Protein AF-A0A482W7L8-F1 (afdb_monomer_lite)

Sequence (295 aa):
MEKKEIAKSSFKLSFPRIPAYKSTAEYFKSQVVFRDVQLYAMIKVILRRGYEWDMPRCDPQLYLTSSRRIHDKTEEALAARREFYKGERIKLDQQWKELKEKEEELKQSFIKLNSFIETNEEKRERAKERRCENVKLRTDRAKEIEKLRESIAFMEEAKEELDKEIAEHKFYEAKLSDENGLRILGLNNVVGNLNARYRTASSNAMHWESTVWAIKKKAFQKYQEMNEVRRACWNVYMLMCKRKGEPLKIPESDFEKQLNYIKKTLQELQTVKGEATVVLKKTFSSMKGQTSKVS

Radius of gyration: 97.96 Å; chains: 1; bounding box: 204×53×227 Å

Foldseek 3Di:
DDDDDPDPPDPPDDDPPDPPVVCVVVVVVVVVVVVVVVVVVVVVVVVVVPPPVPPPPPDPVRVVVVVVVVVVVVVVVVVVVVVVVVVVVVVVVVVVVVVVVVVVVVVVVVVVVVVVVVVVVVVVVVVVVVVVVVVVVVVVVVVVVVVVVVVVVVVVVVVVVVVVVVVVVVVVVVVVVVVVVVVVVVVVVVVVVVVVVVVVVVVVVVVVVVVVVVVVVVVVVVVVVVVVVLVVLVVLLVVLCVVVVHDDPDDSPCSVVSVVVSVVSVVVVVVVVVVVVVVVVVVVVVVVPPPPPDD

InterPro domains:
  IPR025252 Domain of unknown function DUF4200 [PF13863] (66-174)
  IPR051147 Cilia- and flagella-associated domain-containing protein [PTHR21683] (64-174)

Structure (mmCIF, N/CA/C/O backbone):
data_AF-A0A482W7L8-F1
#
_entry.id   AF-A0A482W7L8-F1
#
loop_
_atom_site.group_PDB
_atom_site.id
_atom_site.type_symbol
_atom_site.label_atom_id
_atom_site.label_alt_id
_atom_site.label_comp_id
_atom_site.label_asym_id
_atom_site.label_entity_id
_atom_site.label_seq_id
_atom_site.pdbx_PDB_ins_code
_atom_site.Cartn_x
_atom_site.Cartn_y
_atom_site.Cartn_z
_atom_site.occupancy
_atom_site.B_iso_or_equiv
_atom_site.auth_seq_id
_atom_site.auth_comp_id
_atom_site.auth_asym_id
_atom_site.auth_atom_id
_atom_site.pdbx_PDB_model_num
ATOM 1 N N . MET A 1 1 ? 49.535 -3.427 -61.199 1.00 38.72 1 MET A N 1
ATOM 2 C CA . MET A 1 1 ? 50.273 -4.036 -62.326 1.00 38.72 1 MET A CA 1
ATOM 3 C C . MET A 1 1 ? 49.381 -5.090 -62.959 1.00 38.72 1 MET A C 1
ATOM 5 O O . MET A 1 1 ? 49.386 -6.224 -62.511 1.00 38.72 1 MET A O 1
ATOM 9 N N . GLU A 1 2 ? 48.597 -4.711 -63.963 1.00 36.25 2 GLU A N 1
ATOM 10 C CA . GLU A 1 2 ? 47.792 -5.642 -64.761 1.00 36.25 2 GLU A CA 1
ATOM 11 C C . GLU A 1 2 ? 48.280 -5.544 -66.204 1.00 36.25 2 GLU A C 1
ATOM 13 O O . GLU A 1 2 ? 48.208 -4.490 -66.838 1.00 36.25 2 GLU A O 1
ATOM 18 N N . LYS A 1 3 ? 48.880 -6.629 -66.693 1.00 39.50 3 LYS A N 1
ATOM 19 C CA . LYS A 1 3 ? 49.348 -6.737 -68.073 1.00 39.50 3 LYS A CA 1
ATOM 20 C C . LYS A 1 3 ? 48.118 -6.898 -68.967 1.00 39.50 3 LYS A C 1
ATOM 22 O O . LYS A 1 3 ? 47.474 -7.938 -68.926 1.00 39.50 3 LYS A O 1
ATOM 27 N N . LYS A 1 4 ? 47.805 -5.891 -69.788 1.00 45.50 4 LYS A N 1
ATOM 28 C CA . LYS A 1 4 ? 46.872 -6.057 -70.913 1.00 45.50 4 LYS A CA 1
ATOM 29 C C . LYS A 1 4 ? 47.484 -7.047 -71.904 1.00 45.50 4 LYS A C 1
ATOM 31 O O . LYS A 1 4 ? 48.497 -6.747 -72.536 1.00 45.50 4 LYS A O 1
ATOM 36 N N . GLU A 1 5 ? 46.882 -8.225 -72.013 1.00 46.03 5 GLU A N 1
ATOM 37 C CA . GLU A 1 5 ? 47.200 -9.206 -73.043 1.00 46.03 5 GLU A CA 1
ATOM 38 C C . GLU A 1 5 ? 46.883 -8.616 -74.419 1.00 46.03 5 GLU A C 1
ATOM 40 O O . GLU A 1 5 ? 45.732 -8.391 -74.788 1.00 46.03 5 GLU A O 1
ATOM 45 N N . ILE A 1 6 ? 47.930 -8.344 -75.194 1.00 47.31 6 ILE A N 1
ATOM 46 C CA . ILE A 1 6 ? 47.798 -8.073 -76.621 1.00 47.31 6 ILE A CA 1
ATOM 47 C C . ILE A 1 6 ? 47.438 -9.414 -77.259 1.00 47.31 6 ILE A C 1
ATOM 49 O O . ILE A 1 6 ? 48.288 -10.300 -77.378 1.00 47.31 6 ILE A O 1
ATOM 53 N N . ALA A 1 7 ? 46.166 -9.579 -77.619 1.00 47.22 7 ALA A N 1
ATOM 54 C CA . ALA A 1 7 ? 45.665 -10.755 -78.312 1.00 47.22 7 ALA A CA 1
ATOM 55 C C . ALA A 1 7 ? 46.520 -11.020 -79.562 1.00 47.22 7 ALA A C 1
ATOM 57 O O . ALA A 1 7 ? 46.490 -10.266 -80.537 1.00 47.22 7 ALA A O 1
ATOM 58 N N . LYS A 1 8 ? 47.300 -12.106 -79.537 1.00 54.00 8 LYS A N 1
ATOM 59 C CA . LYS A 1 8 ? 47.951 -12.646 -80.730 1.00 54.00 8 LYS A CA 1
ATOM 60 C C . LYS A 1 8 ? 46.845 -13.172 -81.642 1.00 54.00 8 LYS A C 1
ATOM 62 O O . LYS A 1 8 ? 46.416 -14.312 -81.495 1.00 54.00 8 LYS A O 1
ATOM 67 N N . SER A 1 9 ? 46.373 -12.330 -82.560 1.00 48.97 9 SER A N 1
ATOM 68 C CA . SER A 1 9 ? 45.571 -12.759 -83.706 1.00 48.97 9 SER A CA 1
ATOM 69 C C . SER A 1 9 ? 46.424 -13.717 -84.537 1.00 48.97 9 SER A C 1
ATOM 71 O O . SER A 1 9 ? 47.255 -13.309 -85.349 1.00 48.97 9 SER A O 1
ATOM 73 N N . SER A 1 10 ? 46.313 -15.011 -84.246 1.00 56.28 10 SER A N 1
ATOM 74 C CA . SER A 1 10 ? 46.958 -16.061 -85.015 1.00 56.28 10 SER A CA 1
ATOM 75 C C . SER A 1 10 ? 46.167 -16.239 -86.305 1.00 56.28 10 SER A C 1
ATOM 77 O O . SER A 1 10 ? 45.064 -16.784 -86.317 1.00 56.28 10 SER A O 1
ATOM 79 N N . PHE A 1 11 ? 46.723 -15.765 -87.420 1.00 56.09 11 PHE A N 1
ATOM 80 C CA . PHE A 1 11 ? 46.239 -16.161 -88.738 1.00 56.09 11 PHE A CA 1
ATOM 81 C C . PHE A 1 11 ? 46.290 -17.692 -88.817 1.00 56.09 11 PHE A C 1
ATOM 83 O O . PHE A 1 11 ? 47.364 -18.295 -88.815 1.00 56.09 11 PHE A O 1
ATOM 90 N N . LYS A 1 12 ? 45.118 -18.335 -88.831 1.00 60.62 12 LYS A N 1
ATOM 91 C CA . LYS A 1 12 ? 44.979 -19.787 -88.966 1.00 60.62 12 LYS A CA 1
ATOM 92 C C . LYS A 1 12 ? 45.375 -20.174 -90.393 1.00 60.62 12 LYS A C 1
ATOM 94 O O . LYS A 1 12 ? 44.547 -20.172 -91.299 1.00 60.62 12 LYS A O 1
ATOM 99 N N . LEU A 1 13 ? 46.653 -20.482 -90.600 1.00 63.62 13 LEU A N 1
ATOM 100 C CA . LEU A 1 13 ? 47.119 -21.128 -91.825 1.00 63.62 13 LEU A CA 1
ATOM 101 C C . LEU A 1 13 ? 46.488 -22.522 -91.882 1.00 63.62 13 LEU A C 1
ATOM 103 O O . LEU A 1 13 ? 46.815 -23.398 -91.083 1.00 63.62 13 LEU A O 1
ATOM 107 N N . SER A 1 14 ? 45.529 -22.702 -92.788 1.00 62.88 14 SER A N 1
ATOM 108 C CA . SER A 1 14 ? 44.922 -24.004 -93.049 1.00 62.88 14 SER A CA 1
ATOM 109 C C . SER A 1 14 ? 45.590 -24.625 -94.269 1.00 62.88 14 SER A C 1
ATOM 111 O O . SER A 1 14 ? 45.643 -24.023 -95.339 1.00 62.88 14 SER A O 1
ATOM 113 N N . PHE A 1 15 ? 46.147 -25.822 -94.091 1.00 61.34 15 PHE A N 1
ATOM 114 C CA . PHE A 1 15 ? 46.692 -26.596 -95.197 1.00 61.34 15 PHE A CA 1
ATOM 115 C C . PHE A 1 15 ? 45.539 -27.251 -95.969 1.00 61.34 15 PHE A C 1
ATOM 117 O O . PHE A 1 15 ? 44.630 -27.807 -95.340 1.00 61.34 15 PHE A O 1
ATOM 124 N N . PRO A 1 16 ? 45.548 -27.211 -97.311 1.00 68.12 16 PRO A N 1
ATOM 125 C CA . PRO A 1 16 ? 44.514 -27.857 -98.103 1.00 68.12 16 PRO A CA 1
ATOM 126 C C . PRO A 1 16 ? 44.507 -29.368 -97.822 1.00 68.12 16 PRO A C 1
ATOM 128 O O . PRO A 1 16 ? 45.532 -30.039 -97.936 1.00 68.12 16 PRO A O 1
ATOM 131 N N . ARG A 1 17 ? 43.342 -29.919 -97.446 1.00 69.62 17 ARG A N 1
ATOM 132 C CA . ARG A 1 17 ? 43.130 -31.363 -97.213 1.00 69.62 17 ARG A CA 1
ATOM 133 C C . ARG A 1 17 ? 43.020 -32.116 -98.542 1.00 69.62 17 ARG A C 1
ATOM 135 O O . ARG A 1 17 ? 41.980 -32.680 -98.867 1.00 69.62 17 ARG A O 1
ATOM 142 N N . ILE A 1 18 ? 44.082 -32.083 -99.334 1.00 74.06 18 ILE A N 1
ATOM 143 C CA . ILE A 1 18 ? 44.164 -32.757 -100.629 1.00 74.06 18 ILE A CA 1
ATOM 144 C C . ILE A 1 18 ? 45.302 -33.791 -100.541 1.00 74.06 18 ILE A C 1
ATOM 146 O O . ILE A 1 18 ? 46.353 -33.476 -99.980 1.00 74.06 18 ILE A O 1
ATOM 150 N N . PRO A 1 19 ? 45.130 -35.029 -101.051 1.00 73.94 19 PRO A N 1
ATOM 151 C CA . PRO A 1 19 ? 46.198 -36.028 -101.084 1.00 73.94 19 PRO A CA 1
ATOM 152 C C . PRO A 1 19 ? 47.453 -35.503 -101.796 1.00 73.94 19 PRO A C 1
ATOM 154 O O . PRO A 1 19 ? 47.347 -34.889 -102.858 1.00 73.94 19 PRO A O 1
ATOM 157 N N . ALA A 1 20 ? 48.638 -35.790 -101.242 1.00 70.25 20 ALA A N 1
ATOM 158 C CA . ALA A 1 20 ? 49.909 -35.179 -101.648 1.00 70.25 20 ALA A CA 1
ATOM 159 C C . ALA A 1 20 ? 50.187 -35.230 -103.164 1.00 70.25 20 ALA A C 1
ATOM 161 O O . ALA A 1 20 ? 50.666 -34.249 -103.725 1.00 70.25 20 ALA A O 1
ATOM 162 N N . TYR A 1 21 ? 49.818 -36.320 -103.848 1.00 75.38 21 TYR A N 1
ATOM 163 C CA . TYR A 1 21 ? 50.044 -36.486 -105.291 1.00 75.38 21 TYR A CA 1
ATOM 164 C C . TYR A 1 21 ? 49.208 -35.551 -106.183 1.00 75.38 21 TYR A C 1
ATOM 166 O O . TYR A 1 21 ? 49.549 -35.379 -107.347 1.00 75.38 21 TYR A O 1
ATOM 174 N N . LYS A 1 22 ? 48.109 -34.967 -105.681 1.00 70.94 22 LYS A N 1
ATOM 175 C CA . LYS A 1 22 ? 47.305 -33.978 -106.425 1.00 70.94 22 LYS A CA 1
ATOM 176 C C . LYS A 1 22 ? 47.836 -32.554 -106.238 1.00 70.94 22 LYS A C 1
ATOM 178 O O . LYS A 1 22 ? 47.694 -31.732 -107.136 1.00 70.94 22 LYS A O 1
ATOM 183 N N . SER A 1 23 ? 48.488 -32.283 -105.107 1.00 70.31 23 SER A N 1
ATOM 184 C CA . SER A 1 23 ? 49.123 -30.993 -104.809 1.00 70.31 23 SER A CA 1
ATOM 185 C C . SER A 1 23 ? 50.500 -30.835 -105.463 1.00 70.31 23 SER A C 1
ATOM 187 O O . SER A 1 23 ? 51.012 -29.722 -105.530 1.00 70.31 23 SER A O 1
ATOM 189 N N . THR A 1 24 ? 51.106 -31.912 -105.977 1.00 69.75 24 THR A N 1
ATOM 190 C CA . THR A 1 24 ? 52.395 -31.847 -106.692 1.00 69.75 24 THR A CA 1
ATOM 191 C C . THR A 1 24 ? 52.315 -30.950 -107.923 1.00 69.75 24 THR A C 1
ATOM 193 O O . THR A 1 24 ? 53.238 -30.182 -108.165 1.00 69.75 24 THR A O 1
ATOM 196 N N . ALA A 1 25 ? 51.201 -30.966 -108.662 1.00 70.94 25 ALA A N 1
ATOM 197 C CA . ALA A 1 25 ? 51.008 -30.087 -109.812 1.00 70.94 25 ALA A CA 1
ATOM 198 C C . ALA A 1 25 ? 51.000 -28.600 -109.412 1.00 70.94 25 ALA A C 1
ATOM 200 O O . ALA A 1 25 ? 51.606 -27.784 -110.100 1.00 70.94 25 ALA A O 1
ATOM 201 N N . GLU A 1 26 ? 50.360 -28.235 -108.294 1.00 70.56 26 GLU A N 1
ATOM 202 C CA . GLU A 1 26 ? 50.399 -26.862 -107.767 1.00 70.56 26 GLU A CA 1
ATOM 203 C C . GLU A 1 26 ? 51.757 -26.500 -107.166 1.00 70.56 26 GLU A C 1
ATOM 205 O O . GLU A 1 26 ? 52.217 -25.378 -107.351 1.00 70.56 26 GLU A O 1
ATOM 210 N N . TYR A 1 27 ? 52.440 -27.449 -106.522 1.00 73.69 27 TYR A N 1
ATOM 211 C CA . TYR A 1 27 ? 53.804 -27.265 -106.032 1.00 73.69 27 TYR A CA 1
ATOM 212 C C . TYR A 1 27 ? 54.771 -26.977 -107.183 1.00 73.69 27 TYR A C 1
ATOM 214 O O . TYR A 1 27 ? 55.495 -25.989 -107.130 1.00 73.69 27 TYR A O 1
ATOM 222 N N . PHE A 1 28 ? 54.740 -27.769 -108.259 1.00 73.38 28 PHE A N 1
ATOM 223 C CA . PHE A 1 28 ? 55.574 -27.527 -109.435 1.00 73.38 28 PHE A CA 1
ATOM 224 C C . PHE A 1 28 ? 55.164 -26.251 -110.169 1.00 73.38 28 PHE A C 1
ATOM 226 O O . PHE A 1 28 ? 56.046 -25.519 -110.595 1.00 73.38 28 PHE A O 1
ATOM 233 N N . LYS A 1 29 ? 53.871 -25.904 -110.242 1.00 71.75 29 LYS A N 1
ATOM 234 C CA . LYS A 1 29 ? 53.435 -24.585 -110.740 1.00 71.75 29 LYS A CA 1
ATOM 235 C C . LYS A 1 29 ? 53.974 -23.449 -109.874 1.00 71.75 29 LYS A C 1
ATOM 237 O O . LYS A 1 29 ? 54.494 -22.490 -110.419 1.00 71.75 29 LYS A O 1
ATOM 242 N N . SER A 1 30 ? 53.926 -23.559 -108.548 1.00 73.62 30 SER A N 1
ATOM 243 C CA . SER A 1 30 ? 54.514 -22.579 -107.630 1.00 73.62 30 SER A CA 1
ATOM 244 C C . SER A 1 30 ? 56.032 -22.527 -107.754 1.00 73.62 30 SER A C 1
ATOM 246 O O . SER A 1 30 ? 56.597 -21.455 -107.602 1.00 73.62 30 SER A O 1
ATOM 248 N N . GLN A 1 31 ? 56.700 -23.650 -108.016 1.00 72.88 31 GLN A N 1
ATOM 249 C CA . GLN A 1 31 ? 58.149 -23.713 -108.179 1.00 72.88 31 GLN A CA 1
ATOM 250 C C . GLN A 1 31 ? 58.584 -23.158 -109.539 1.00 72.88 31 GLN A C 1
ATOM 252 O O . GLN A 1 31 ? 59.619 -22.505 -109.612 1.00 72.88 31 GLN A O 1
ATOM 257 N N . VAL A 1 32 ? 57.783 -23.364 -110.590 1.00 71.94 32 VAL A N 1
ATOM 258 C CA . VAL A 1 32 ? 57.937 -22.734 -111.908 1.00 71.94 32 VAL A CA 1
ATOM 259 C C . VAL A 1 32 ? 57.673 -21.241 -111.792 1.00 71.94 32 VAL A C 1
ATOM 261 O O . VAL A 1 32 ? 58.542 -20.483 -11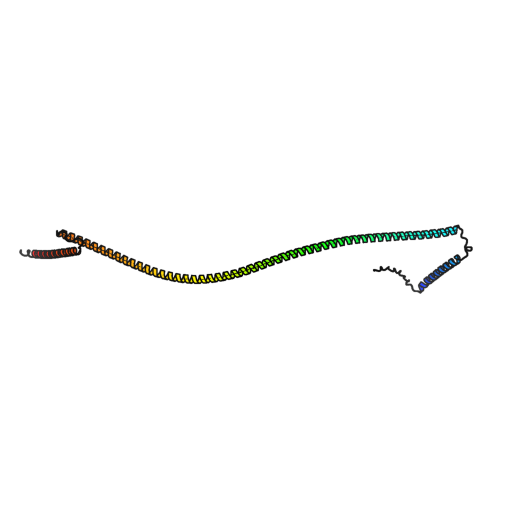2.167 1.00 71.94 32 VAL A O 1
ATOM 264 N N . VAL A 1 33 ? 56.587 -20.800 -111.151 1.00 70.12 33 VAL A N 1
ATOM 265 C CA . VAL A 1 33 ? 56.315 -19.373 -110.899 1.00 70.12 33 VAL A CA 1
ATOM 266 C C . VAL A 1 33 ? 57.399 -18.748 -110.018 1.00 70.12 33 VAL A C 1
ATOM 268 O O . VAL A 1 33 ? 57.818 -17.629 -110.271 1.00 70.12 33 VAL A O 1
ATOM 271 N N . PHE A 1 34 ? 57.907 -19.451 -109.003 1.00 68.12 34 PHE A N 1
ATOM 272 C CA . PHE A 1 34 ? 59.004 -18.962 -108.165 1.00 68.12 34 PHE A CA 1
ATOM 273 C C . PHE A 1 34 ? 60.317 -18.887 -108.947 1.00 68.12 34 PHE A C 1
ATOM 275 O O . PHE A 1 34 ? 61.040 -17.904 -108.810 1.00 68.12 34 PHE A O 1
ATOM 282 N N . ARG A 1 35 ? 60.602 -19.872 -109.811 1.00 69.38 35 ARG A N 1
ATOM 283 C CA . ARG A 1 35 ? 61.717 -19.810 -110.764 1.00 69.38 35 ARG A CA 1
ATOM 284 C C . ARG A 1 35 ? 61.515 -18.695 -111.775 1.00 69.38 35 ARG A C 1
ATOM 286 O O . ARG A 1 35 ? 62.468 -17.983 -112.003 1.00 69.38 35 ARG A O 1
ATOM 293 N N . ASP A 1 36 ? 60.322 -18.477 -112.307 1.00 68.69 36 ASP A N 1
ATOM 294 C CA . ASP A 1 36 ? 60.007 -17.422 -113.270 1.00 68.69 36 ASP A CA 1
ATOM 295 C C . ASP A 1 36 ? 60.102 -16.046 -112.619 1.00 68.69 36 ASP A C 1
ATOM 297 O O . ASP A 1 36 ? 60.602 -15.117 -113.235 1.00 68.69 36 ASP A O 1
ATOM 301 N N . VAL A 1 37 ? 59.706 -15.900 -111.353 1.00 67.69 37 VAL A N 1
ATOM 302 C CA . VAL A 1 37 ? 59.876 -14.665 -110.575 1.00 67.69 37 VAL A CA 1
ATOM 303 C C . VAL A 1 37 ? 61.345 -14.450 -110.214 1.00 67.69 37 VAL A C 1
ATOM 305 O O . VAL A 1 37 ? 61.819 -13.322 -110.320 1.00 67.69 37 VAL A O 1
ATOM 308 N N . GLN A 1 38 ? 62.095 -15.494 -109.841 1.00 68.50 38 GLN A N 1
ATOM 309 C CA . GLN A 1 38 ? 63.542 -15.408 -109.603 1.00 68.50 38 GLN A CA 1
ATOM 310 C C . GLN A 1 38 ? 64.325 -15.140 -110.889 1.00 68.50 38 GLN A C 1
ATOM 312 O O . GLN A 1 38 ? 65.271 -14.364 -110.860 1.00 68.50 38 GLN A O 1
ATOM 317 N N . LEU A 1 39 ? 63.923 -15.736 -112.008 1.00 67.88 39 LEU A N 1
ATOM 318 C CA . LEU A 1 39 ? 64.527 -15.594 -113.327 1.00 67.88 39 LEU A CA 1
ATOM 319 C C . LEU A 1 39 ? 64.145 -14.242 -113.922 1.00 67.88 39 LEU A C 1
ATOM 321 O O . LEU A 1 39 ? 65.018 -13.562 -114.429 1.00 67.88 39 LEU A O 1
ATOM 325 N N . TYR A 1 40 ? 62.910 -13.765 -113.745 1.00 65.69 40 TYR A N 1
ATOM 326 C CA . TYR A 1 40 ? 62.502 -12.395 -114.059 1.00 65.69 40 TYR A CA 1
ATOM 327 C C . TYR A 1 40 ? 63.230 -11.384 -113.171 1.00 65.69 40 TYR A C 1
ATOM 329 O O . TYR A 1 40 ? 63.695 -10.378 -113.684 1.00 65.69 40 TYR A O 1
ATOM 337 N N . ALA A 1 41 ? 63.410 -11.636 -111.869 1.00 62.16 41 ALA A N 1
ATOM 338 C CA . ALA A 1 41 ? 64.192 -10.773 -110.981 1.00 62.16 41 ALA A CA 1
ATOM 339 C C . ALA A 1 41 ? 65.687 -10.772 -111.346 1.00 62.16 41 ALA A C 1
ATOM 341 O O . ALA A 1 41 ? 66.279 -9.697 -111.427 1.00 62.16 41 ALA A O 1
ATOM 342 N N . MET A 1 42 ? 66.283 -11.933 -111.644 1.00 62.91 42 MET A N 1
ATOM 343 C CA . MET A 1 42 ? 67.654 -12.054 -112.153 1.00 62.91 42 MET A CA 1
ATOM 344 C C . MET A 1 42 ? 67.799 -11.356 -113.500 1.00 62.91 42 MET A C 1
ATOM 346 O O . MET A 1 42 ? 68.702 -10.547 -113.642 1.00 62.91 42 MET A O 1
ATOM 350 N N . ILE A 1 43 ? 66.902 -11.588 -114.459 1.00 63.00 43 ILE A N 1
ATOM 351 C CA . ILE A 1 43 ? 66.895 -10.935 -115.774 1.00 63.00 43 ILE A CA 1
ATOM 352 C C . ILE A 1 43 ? 66.705 -9.426 -115.620 1.00 63.00 43 ILE A C 1
ATOM 354 O O . ILE A 1 43 ? 67.392 -8.671 -116.289 1.00 63.00 43 ILE A O 1
ATOM 358 N N . LYS A 1 44 ? 65.849 -8.946 -114.711 1.00 60.28 44 LYS A N 1
ATOM 359 C CA . LYS A 1 44 ? 65.653 -7.509 -114.453 1.00 60.28 44 LYS A CA 1
ATOM 360 C C . LYS A 1 44 ? 66.875 -6.870 -113.793 1.00 60.28 44 LYS A C 1
ATOM 362 O O . LYS A 1 44 ? 67.161 -5.710 -114.067 1.00 60.28 44 LYS A O 1
ATOM 367 N N . VAL A 1 45 ? 67.595 -7.607 -112.943 1.00 63.00 45 VAL A N 1
ATOM 368 C CA . VAL A 1 45 ? 68.875 -7.180 -112.353 1.00 63.00 45 VAL A CA 1
ATOM 369 C C . VAL A 1 45 ? 69.997 -7.213 -113.394 1.00 63.00 45 VAL A C 1
ATOM 371 O O . VAL A 1 45 ? 70.762 -6.260 -113.451 1.00 63.00 45 VAL A O 1
ATOM 374 N N . ILE A 1 46 ? 70.071 -8.241 -114.244 1.00 61.03 46 ILE A N 1
ATOM 375 C CA . ILE A 1 46 ? 71.053 -8.387 -115.333 1.00 61.03 46 ILE A CA 1
ATOM 376 C C . ILE A 1 46 ? 70.818 -7.321 -116.416 1.00 61.03 46 ILE A C 1
ATOM 378 O O . ILE A 1 46 ? 71.760 -6.640 -116.799 1.00 61.03 46 ILE A O 1
ATOM 382 N N . LEU A 1 47 ? 69.568 -7.082 -116.827 1.00 56.25 47 LEU A N 1
ATOM 383 C CA . LEU A 1 47 ? 69.186 -6.009 -117.758 1.00 56.25 47 LEU A CA 1
AT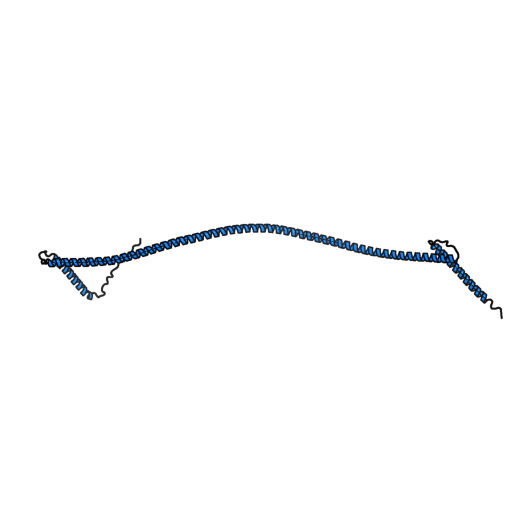OM 384 C C . LEU A 1 47 ? 69.391 -4.610 -117.158 1.00 56.25 47 LEU A C 1
ATOM 386 O O . LEU A 1 47 ? 69.741 -3.695 -117.891 1.00 56.25 47 LEU A O 1
ATOM 390 N N . ARG A 1 48 ? 69.240 -4.421 -115.837 1.00 56.88 48 ARG A N 1
ATOM 391 C CA . ARG A 1 48 ? 69.638 -3.167 -115.159 1.00 56.88 48 ARG A CA 1
ATOM 392 C C . ARG A 1 48 ? 71.153 -2.993 -115.024 1.00 56.88 48 ARG A C 1
ATOM 394 O O . ARG A 1 48 ? 71.588 -1.883 -114.747 1.00 56.88 48 ARG A O 1
ATOM 401 N N . ARG A 1 49 ? 71.936 -4.068 -115.165 1.00 52.59 49 ARG A N 1
ATOM 402 C CA . ARG A 1 49 ? 73.410 -4.066 -115.124 1.00 52.59 49 ARG A CA 1
ATOM 403 C C . ARG A 1 49 ? 74.047 -3.977 -116.513 1.00 52.59 49 ARG A C 1
ATOM 405 O O . ARG A 1 49 ? 75.270 -3.906 -116.590 1.00 52.59 49 ARG A O 1
ATOM 412 N N . GLY A 1 50 ? 73.242 -3.978 -117.578 1.00 49.31 50 GLY A N 1
ATOM 413 C CA . GLY A 1 50 ? 73.676 -3.514 -118.890 1.00 49.31 50 GLY A CA 1
ATOM 414 C C . GLY A 1 50 ? 74.076 -2.048 -118.782 1.00 49.31 50 GLY A C 1
ATOM 415 O O . GLY A 1 50 ? 73.417 -1.273 -118.086 1.00 49.31 50 GLY A O 1
ATOM 416 N N . TYR A 1 51 ? 75.192 -1.685 -119.404 1.00 55.22 51 TYR A N 1
ATOM 417 C CA . TYR A 1 51 ? 75.670 -0.314 -119.396 1.00 55.22 51 TYR A CA 1
ATOM 418 C C . TYR A 1 51 ? 74.567 0.642 -119.887 1.00 55.22 51 TYR A C 1
ATOM 420 O O . TYR A 1 51 ? 73.828 0.309 -120.810 1.00 55.22 51 TYR A O 1
ATOM 428 N N . GLU A 1 52 ? 74.459 1.843 -119.307 1.00 51.88 52 GLU A N 1
ATOM 429 C CA . GLU A 1 52 ? 73.425 2.842 -119.654 1.00 51.88 52 GLU A CA 1
ATOM 430 C C . GLU A 1 52 ? 73.366 3.194 -121.158 1.00 51.88 52 GLU A C 1
ATOM 432 O O . GLU A 1 52 ? 72.364 3.733 -121.624 1.00 51.88 52 GLU A O 1
ATOM 437 N N . TRP A 1 53 ? 74.420 2.883 -121.924 1.00 54.25 53 TRP A N 1
ATOM 438 C CA . TRP A 1 53 ? 74.505 3.068 -123.375 1.00 54.25 53 TRP A CA 1
ATOM 439 C C . TRP A 1 53 ? 73.927 1.913 -124.217 1.00 54.25 53 TRP A C 1
ATOM 441 O O . TRP A 1 53 ? 73.675 2.133 -125.399 1.00 54.25 53 TRP A O 1
ATOM 451 N N . ASP A 1 54 ? 73.683 0.740 -123.621 1.00 55.59 54 ASP A N 1
ATOM 452 C CA . ASP A 1 54 ? 73.133 -0.474 -124.260 1.00 55.59 54 ASP A CA 1
ATOM 453 C C . ASP A 1 54 ? 71.641 -0.709 -123.941 1.00 55.59 54 ASP A C 1
ATOM 455 O O . ASP A 1 54 ? 70.993 -1.590 -124.510 1.00 55.59 54 ASP A O 1
ATOM 459 N N . MET A 1 55 ? 71.052 0.099 -123.054 1.00 54.56 55 MET A N 1
ATOM 460 C CA . MET A 1 55 ? 69.598 0.251 -122.998 1.00 54.56 55 MET A CA 1
ATOM 461 C C . MET A 1 55 ? 69.185 1.193 -124.133 1.00 54.56 55 MET A C 1
ATOM 463 O O . MET A 1 55 ? 69.790 2.264 -124.245 1.00 54.56 55 MET A O 1
ATOM 467 N N . PRO A 1 56 ? 68.174 0.853 -124.966 1.00 58.09 56 PRO A N 1
ATOM 468 C CA . PRO A 1 56 ? 67.659 1.778 -125.969 1.00 58.09 56 PRO A CA 1
ATOM 469 C C . PRO A 1 56 ? 67.433 3.117 -125.280 1.00 58.09 56 PRO A C 1
ATOM 471 O O . PRO A 1 56 ? 66.699 3.146 -124.289 1.00 58.09 56 PRO A O 1
ATOM 474 N N . ARG A 1 57 ? 68.118 4.187 -125.719 1.00 59.41 57 ARG A N 1
ATOM 475 C CA . ARG A 1 57 ? 67.933 5.517 -125.127 1.00 59.41 57 ARG A CA 1
ATOM 476 C C . ARG A 1 57 ? 66.448 5.805 -125.236 1.00 59.41 57 ARG A C 1
ATOM 478 O O . ARG A 1 57 ? 65.948 6.031 -126.336 1.00 59.41 57 ARG A O 1
ATOM 485 N N . CYS A 1 58 ? 65.742 5.678 -124.114 1.00 56.16 58 CYS A N 1
ATOM 486 C CA . CYS A 1 58 ? 64.321 5.939 -124.074 1.00 56.16 58 CYS A CA 1
ATOM 487 C C . CYS A 1 58 ? 64.169 7.361 -124.587 1.00 56.16 58 CYS A C 1
ATOM 489 O O . CYS A 1 58 ? 64.788 8.273 -124.035 1.00 56.16 58 CYS A O 1
ATOM 491 N N . ASP A 1 59 ? 63.394 7.524 -125.657 1.00 67.06 59 ASP A N 1
ATOM 492 C CA . ASP A 1 59 ? 62.918 8.827 -126.095 1.00 67.06 59 ASP A CA 1
ATOM 493 C C . ASP A 1 5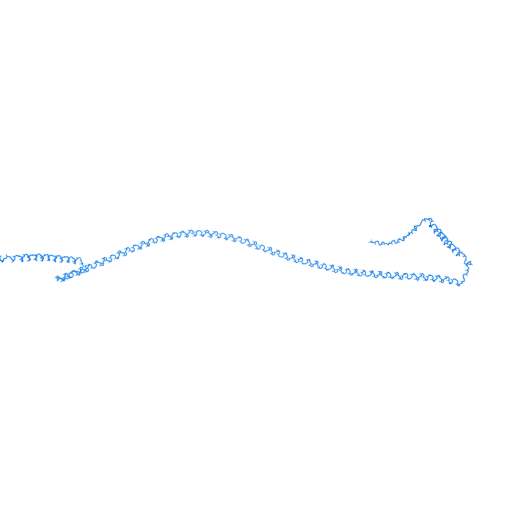9 ? 62.580 9.651 -124.835 1.00 67.06 59 ASP A C 1
ATOM 495 O O . ASP A 1 59 ? 61.919 9.109 -123.937 1.00 67.06 59 ASP A O 1
ATOM 499 N N . PRO A 1 60 ? 63.061 10.900 -124.679 1.00 76.19 60 PRO A N 1
ATOM 500 C CA . PRO A 1 60 ? 62.697 11.750 -123.547 1.00 76.19 60 PRO A CA 1
ATOM 501 C C . PRO A 1 60 ? 61.195 11.709 -123.216 1.00 76.19 60 PRO A C 1
ATOM 503 O O . PRO A 1 60 ? 60.816 11.735 -122.042 1.00 76.19 60 PRO A O 1
ATOM 506 N N . GLN A 1 61 ? 60.338 11.525 -124.227 1.00 76.38 61 GLN A N 1
ATOM 507 C CA . GLN A 1 61 ? 58.905 11.292 -124.047 1.00 76.38 61 GLN A CA 1
ATOM 508 C C . GLN A 1 61 ? 58.576 10.014 -123.251 1.00 76.38 61 GLN A C 1
ATOM 510 O O . GLN A 1 61 ? 57.720 10.041 -122.362 1.00 76.38 61 GLN A O 1
ATOM 515 N N . LEU A 1 62 ? 59.264 8.897 -123.496 1.00 74.81 62 LEU A N 1
ATOM 516 C CA . LEU A 1 62 ? 59.100 7.631 -122.770 1.00 74.81 62 LEU A CA 1
ATOM 517 C C . LEU A 1 62 ? 59.559 7.732 -121.306 1.00 74.81 62 LEU A C 1
ATOM 519 O O . LEU A 1 62 ? 58.873 7.211 -120.422 1.00 74.81 62 LEU A O 1
ATOM 523 N N . TYR A 1 63 ? 60.668 8.426 -121.018 1.00 79.31 63 TYR A N 1
ATOM 524 C CA . TYR A 1 63 ? 61.141 8.614 -119.636 1.00 79.31 63 TYR A CA 1
ATOM 525 C C . TYR A 1 63 ? 60.177 9.480 -118.820 1.00 79.31 63 TYR A C 1
ATOM 527 O O . TYR A 1 63 ? 59.789 9.092 -117.712 1.00 79.31 63 TYR A O 1
ATOM 535 N N . LEU A 1 64 ? 59.722 10.601 -119.389 1.00 80.38 64 LEU A N 1
ATOM 536 C CA . LEU A 1 64 ? 58.689 11.441 -118.780 1.00 80.38 64 LEU A CA 1
ATOM 537 C C . LEU A 1 64 ? 57.406 10.640 -118.539 1.00 80.38 64 LEU A C 1
ATOM 539 O O . LEU A 1 64 ? 56.827 10.717 -117.458 1.00 80.38 64 LEU A O 1
ATOM 543 N N . THR A 1 65 ? 57.019 9.785 -119.489 1.00 80.00 65 THR A N 1
ATOM 544 C CA . THR A 1 65 ? 55.866 8.885 -119.343 1.00 80.00 65 THR A CA 1
ATOM 545 C C . THR A 1 65 ? 56.062 7.881 -118.202 1.00 80.00 65 THR A C 1
ATOM 547 O O . THR A 1 65 ? 55.142 7.652 -117.418 1.00 80.00 65 THR A O 1
ATOM 550 N N . SER A 1 66 ? 57.252 7.290 -118.054 1.00 79.94 66 SER A N 1
ATOM 551 C CA . SER A 1 66 ? 57.541 6.366 -116.947 1.00 79.94 66 SER A CA 1
ATOM 552 C C . SER A 1 66 ? 57.597 7.056 -115.581 1.00 79.94 66 SER A C 1
ATOM 554 O O . SER A 1 66 ? 57.059 6.517 -114.615 1.00 79.94 66 SER A O 1
ATOM 556 N N . SER A 1 67 ? 58.174 8.259 -115.508 1.00 81.44 67 SER A N 1
ATOM 557 C CA . SER A 1 67 ? 58.263 9.055 -114.281 1.00 81.44 67 SER A CA 1
ATOM 558 C C . SER A 1 67 ? 56.884 9.538 -113.847 1.00 81.44 67 SER A C 1
ATOM 560 O O . SER A 1 67 ? 56.544 9.415 -112.675 1.00 81.44 67 SER A O 1
ATOM 562 N N . ARG A 1 68 ? 56.052 9.982 -114.801 1.00 87.12 68 ARG A N 1
ATOM 563 C CA . ARG A 1 68 ? 54.651 10.343 -114.559 1.00 87.12 68 ARG A CA 1
ATOM 564 C C . ARG A 1 68 ? 53.861 9.160 -114.011 1.00 87.12 68 ARG A C 1
ATOM 566 O O . ARG A 1 68 ? 53.264 9.282 -112.959 1.00 87.12 68 ARG A O 1
ATOM 573 N N . ARG A 1 69 ? 53.979 7.971 -114.614 1.00 86.25 69 ARG A N 1
ATOM 574 C CA . ARG A 1 69 ? 53.335 6.750 -114.089 1.00 86.25 69 ARG A CA 1
ATOM 575 C C . ARG A 1 69 ? 53.791 6.378 -112.677 1.00 86.25 69 ARG A C 1
ATOM 577 O O . ARG A 1 69 ? 53.004 5.820 -111.920 1.00 86.25 69 ARG A O 1
ATOM 584 N N . ILE A 1 70 ? 55.064 6.587 -112.337 1.00 86.19 70 ILE A N 1
ATOM 585 C CA . ILE A 1 70 ? 55.562 6.342 -110.975 1.00 86.19 70 ILE A CA 1
ATOM 586 C C . ILE A 1 70 ? 54.981 7.385 -110.024 1.00 86.19 70 ILE A C 1
ATOM 588 O O . ILE A 1 70 ? 54.501 7.004 -108.963 1.00 86.19 70 ILE A O 1
ATOM 592 N N . HIS A 1 71 ? 54.984 8.657 -110.422 1.00 87.62 71 HIS A N 1
ATOM 593 C CA . HIS A 1 71 ? 54.387 9.743 -109.657 1.00 87.62 71 HIS A CA 1
ATOM 594 C C . HIS A 1 71 ? 52.904 9.468 -109.387 1.00 87.62 71 HIS A C 1
ATOM 596 O O . HIS A 1 71 ? 52.536 9.359 -108.222 1.00 87.62 71 HIS A O 1
ATOM 602 N N . ASP A 1 72 ? 52.114 9.182 -110.422 1.00 90.06 72 ASP A N 1
ATOM 603 C CA . ASP A 1 72 ? 50.691 8.843 -110.320 1.00 90.06 72 ASP A CA 1
ATOM 604 C C . ASP A 1 72 ? 50.473 7.656 -109.359 1.00 90.06 72 ASP A C 1
ATOM 606 O O . ASP A 1 72 ? 49.685 7.740 -108.422 1.00 90.06 72 ASP A O 1
ATOM 610 N N . LYS A 1 73 ? 51.261 6.576 -109.488 1.00 88.44 73 LYS A N 1
ATOM 611 C CA . LYS A 1 73 ? 51.197 5.422 -108.567 1.00 88.44 73 LYS A CA 1
ATOM 612 C C . LYS A 1 73 ? 51.550 5.782 -107.124 1.00 88.44 73 LYS A C 1
ATOM 614 O O . LYS A 1 73 ? 50.964 5.239 -106.188 1.00 88.44 73 LYS A O 1
ATOM 619 N N . THR A 1 74 ? 52.544 6.646 -106.919 1.00 88.88 74 THR A N 1
ATOM 620 C CA . THR A 1 74 ? 52.912 7.107 -105.574 1.00 88.88 74 THR A CA 1
ATOM 621 C C . THR A 1 74 ? 51.850 8.029 -104.988 1.00 88.88 74 THR A C 1
ATOM 623 O O . THR A 1 74 ? 51.564 7.923 -103.798 1.00 88.88 74 THR A O 1
ATOM 626 N N . GLU A 1 75 ? 51.222 8.876 -105.804 1.00 90.69 75 GLU A N 1
ATOM 627 C CA . GLU A 1 75 ? 50.116 9.735 -105.393 1.00 90.69 75 GLU A CA 1
ATOM 628 C C . GLU A 1 75 ? 48.878 8.915 -105.029 1.00 90.69 75 GLU A C 1
ATOM 630 O O . GLU A 1 75 ? 48.301 9.145 -103.969 1.00 90.69 75 GLU A O 1
ATOM 635 N N . GLU A 1 76 ? 48.526 7.897 -105.819 1.00 91.06 76 GLU A N 1
ATOM 636 C CA . GLU A 1 76 ? 47.455 6.942 -105.509 1.00 91.06 76 GLU A CA 1
ATOM 637 C C . GLU A 1 76 ? 47.709 6.216 -104.177 1.00 91.06 76 GLU A C 1
ATOM 639 O O . GLU A 1 76 ? 46.819 6.129 -103.327 1.00 91.06 76 GLU A O 1
ATOM 644 N N . ALA A 1 77 ? 48.937 5.741 -103.940 1.00 90.88 77 ALA A N 1
ATOM 645 C CA . ALA A 1 77 ? 49.306 5.081 -102.687 1.00 90.88 77 ALA A CA 1
ATOM 646 C C . ALA A 1 77 ? 49.265 6.041 -101.482 1.00 90.88 77 ALA A C 1
ATOM 648 O O . ALA A 1 77 ? 48.790 5.671 -100.402 1.00 90.88 77 ALA A O 1
ATOM 649 N N . LEU A 1 78 ? 49.728 7.284 -101.655 1.00 91.25 78 LEU A N 1
ATOM 650 C CA . LEU A 1 78 ? 49.637 8.328 -100.632 1.00 91.25 78 LEU A CA 1
ATOM 651 C C . LEU A 1 78 ? 48.181 8.712 -100.354 1.00 91.25 78 LEU A C 1
ATOM 653 O O . LEU A 1 78 ? 47.817 8.886 -99.190 1.00 91.25 78 LEU A O 1
ATOM 657 N N . ALA A 1 79 ? 47.339 8.805 -101.384 1.00 92.56 79 ALA A N 1
ATOM 658 C CA . ALA A 1 79 ? 45.911 9.073 -101.256 1.00 92.56 79 ALA A CA 1
ATOM 659 C C . ALA A 1 79 ? 45.209 7.946 -100.487 1.00 92.56 79 ALA A C 1
ATOM 661 O O . ALA A 1 79 ? 44.553 8.215 -99.482 1.00 92.56 79 ALA A O 1
ATOM 662 N N . ALA A 1 80 ? 45.442 6.683 -100.855 1.00 91.31 80 ALA A N 1
ATOM 663 C CA . ALA A 1 80 ? 44.904 5.528 -100.138 1.00 91.31 80 ALA A CA 1
ATOM 664 C C . ALA A 1 80 ? 45.347 5.504 -98.665 1.00 91.31 80 ALA A C 1
ATOM 666 O O . ALA A 1 80 ? 44.551 5.218 -97.768 1.00 91.31 80 ALA A O 1
ATOM 667 N N . ARG A 1 81 ? 46.609 5.859 -98.382 1.00 92.19 81 ARG A N 1
ATOM 668 C CA . ARG A 1 81 ? 47.116 5.930 -97.006 1.00 92.19 81 ARG A CA 1
ATOM 669 C C . ARG A 1 81 ? 46.483 7.074 -96.214 1.00 92.19 81 ARG A C 1
ATOM 671 O O . ARG A 1 81 ? 46.175 6.887 -95.038 1.00 92.19 81 ARG A O 1
ATOM 678 N N . ARG A 1 82 ? 46.262 8.234 -96.841 1.00 93.31 82 ARG A N 1
ATOM 679 C CA . ARG A 1 82 ? 45.540 9.364 -96.237 1.00 93.31 82 ARG A CA 1
ATOM 680 C C . ARG A 1 82 ? 44.099 8.980 -95.910 1.00 93.31 82 ARG A C 1
ATOM 682 O O . ARG A 1 82 ? 43.672 9.238 -94.792 1.00 93.31 82 ARG A O 1
ATOM 689 N N . GLU A 1 83 ? 43.388 8.316 -96.820 1.00 91.00 83 GLU A N 1
ATOM 690 C CA . GLU A 1 83 ? 42.019 7.842 -96.567 1.00 91.00 83 GLU A CA 1
ATOM 691 C C . GLU A 1 83 ? 41.961 6.795 -95.447 1.00 91.00 83 GLU A C 1
ATOM 693 O O . GLU A 1 83 ? 41.120 6.887 -94.553 1.00 91.00 83 GLU A O 1
ATOM 698 N N . PHE A 1 84 ? 42.919 5.864 -95.403 1.00 92.56 84 PHE A N 1
ATOM 699 C CA . PHE A 1 84 ? 43.029 4.906 -94.300 1.00 92.56 84 PHE A CA 1
ATOM 700 C C . PHE A 1 84 ? 43.200 5.604 -92.942 1.00 92.56 84 PHE A C 1
ATOM 702 O O . PHE A 1 84 ? 42.486 5.299 -91.986 1.00 92.56 84 PHE A O 1
ATOM 709 N N . TYR A 1 85 ? 44.115 6.575 -92.849 1.00 92.25 85 TYR A N 1
ATOM 710 C CA . TYR A 1 85 ? 44.337 7.315 -91.606 1.00 92.25 85 TYR A CA 1
ATOM 711 C C . TYR A 1 85 ? 43.185 8.250 -91.240 1.00 92.25 85 TYR A C 1
ATOM 713 O O . TYR A 1 85 ? 42.929 8.430 -90.052 1.00 92.25 85 TYR A O 1
ATOM 721 N N . LYS A 1 86 ? 42.463 8.811 -92.218 1.00 94.38 86 LYS A N 1
ATOM 722 C CA . LYS A 1 86 ? 41.213 9.540 -91.958 1.00 94.38 86 LYS A CA 1
ATOM 723 C C . LYS A 1 86 ? 40.185 8.619 -91.300 1.00 94.38 86 LYS A C 1
ATOM 725 O O . LYS A 1 86 ? 39.625 8.984 -90.271 1.00 94.38 86 LYS A O 1
ATOM 730 N N . GLY A 1 87 ? 39.998 7.408 -91.832 1.00 93.44 87 GLY A N 1
ATOM 731 C CA . GLY A 1 87 ? 39.109 6.404 -91.240 1.00 93.44 87 GLY A CA 1
ATOM 732 C C . GLY A 1 87 ? 39.523 6.003 -89.822 1.00 93.44 87 GLY A C 1
ATOM 733 O O . GLY A 1 87 ? 38.686 5.941 -88.923 1.00 93.44 87 GLY A O 1
ATOM 734 N N . GLU A 1 88 ? 40.818 5.790 -89.590 1.00 94.00 88 GLU A N 1
ATOM 735 C CA . GLU A 1 88 ? 41.325 5.425 -88.263 1.00 94.00 88 GLU A CA 1
ATOM 736 C C . GLU A 1 88 ? 41.225 6.581 -87.260 1.00 94.00 88 GLU A C 1
ATOM 738 O O . GLU A 1 88 ? 40.923 6.365 -86.086 1.00 94.00 88 GLU A O 1
ATOM 743 N N . ARG A 1 89 ? 41.395 7.826 -87.722 1.00 94.00 89 ARG A N 1
ATOM 744 C CA . ARG A 1 89 ? 41.206 9.010 -86.884 1.00 94.00 89 ARG A CA 1
ATOM 745 C C . ARG A 1 89 ? 39.767 9.126 -86.394 1.00 94.00 89 ARG A C 1
ATOM 747 O O . ARG A 1 89 ? 39.567 9.381 -85.214 1.00 94.00 89 ARG A O 1
ATOM 754 N N . ILE A 1 90 ? 38.791 8.859 -87.262 1.00 95.00 90 ILE A N 1
ATOM 755 C CA . ILE A 1 90 ? 37.368 8.869 -86.897 1.00 95.00 90 ILE A CA 1
ATOM 756 C C . ILE A 1 90 ? 37.078 7.834 -85.800 1.00 95.00 90 ILE A C 1
ATOM 758 O O . ILE A 1 90 ? 36.397 8.158 -84.830 1.00 95.00 90 ILE A O 1
ATOM 762 N N . LYS A 1 91 ? 37.626 6.616 -85.906 1.00 95.62 91 LYS A N 1
ATOM 763 C CA . LYS A 1 91 ? 37.462 5.583 -84.865 1.00 95.62 91 LYS A CA 1
ATOM 764 C C . LYS A 1 91 ? 38.097 5.992 -83.539 1.00 95.62 91 LYS A C 1
ATOM 766 O O . LYS A 1 91 ? 37.490 5.808 -82.489 1.00 95.62 91 LYS A O 1
ATOM 771 N N . LEU A 1 92 ? 39.308 6.550 -83.577 1.00 95.69 92 LEU A N 1
ATOM 772 C CA . LEU A 1 92 ? 39.970 7.048 -82.372 1.00 95.69 92 LEU A CA 1
ATOM 773 C C . LEU A 1 92 ? 39.161 8.179 -81.735 1.00 95.69 92 LEU A C 1
ATOM 775 O O . LEU A 1 92 ? 38.952 8.161 -80.527 1.00 95.69 92 LEU A O 1
ATOM 779 N N . ASP A 1 93 ? 38.657 9.125 -82.527 1.00 95.81 93 ASP A N 1
ATOM 780 C CA . ASP A 1 93 ? 37.831 10.222 -82.022 1.00 95.81 93 ASP A CA 1
ATOM 781 C C . ASP A 1 93 ? 36.510 9.705 -81.414 1.00 95.81 93 ASP A C 1
ATOM 783 O O . ASP A 1 93 ? 36.050 10.249 -80.411 1.00 95.81 93 ASP A O 1
ATOM 787 N N . GLN A 1 94 ? 35.920 8.630 -81.956 1.00 96.25 94 GLN A N 1
ATOM 788 C CA . GLN A 1 94 ? 34.772 7.936 -81.347 1.00 96.25 94 GLN A CA 1
ATOM 789 C C . GLN A 1 94 ? 35.137 7.305 -79.997 1.00 96.25 94 GLN A C 1
ATOM 791 O O . GLN A 1 94 ? 34.469 7.576 -79.003 1.00 96.25 94 GLN A O 1
ATOM 796 N N . GLN A 1 95 ? 36.236 6.549 -79.923 1.00 96.75 95 GLN A N 1
ATOM 797 C CA . GLN A 1 95 ? 36.709 5.957 -78.664 1.00 96.75 95 GLN A CA 1
ATOM 798 C C . GLN A 1 95 ? 37.021 7.023 -77.606 1.00 96.75 95 GLN A C 1
ATOM 800 O O . GLN A 1 95 ? 36.714 6.848 -76.429 1.00 96.75 95 GLN A O 1
ATOM 805 N N . TRP A 1 96 ? 37.600 8.151 -78.020 1.00 97.06 96 TRP A N 1
ATOM 806 C CA . TRP A 1 96 ? 37.850 9.289 -77.140 1.00 97.06 96 TRP A CA 1
ATOM 807 C C . TRP A 1 96 ? 36.560 9.906 -76.598 1.00 97.06 96 TRP A C 1
ATOM 809 O O . TRP A 1 96 ? 36.549 10.347 -75.450 1.00 97.06 96 TRP A O 1
ATOM 819 N N . LYS A 1 97 ? 35.480 9.941 -77.385 1.00 96.88 97 LYS A N 1
ATOM 820 C CA . LYS A 1 97 ? 34.166 10.396 -76.909 1.00 96.88 97 LYS A CA 1
ATOM 821 C C . LYS A 1 97 ? 33.566 9.416 -75.906 1.00 96.88 97 LYS A C 1
ATOM 823 O O . LYS A 1 97 ? 33.210 9.842 -74.814 1.00 96.88 97 LYS A O 1
ATOM 828 N N . GLU A 1 98 ? 33.556 8.122 -76.217 1.00 97.25 98 GLU A N 1
ATOM 829 C CA . GLU A 1 98 ? 33.043 7.090 -75.303 1.00 97.25 98 GLU A CA 1
ATOM 830 C C . GLU A 1 98 ? 33.793 7.066 -73.964 1.00 97.25 98 GLU A C 1
ATOM 832 O O . GLU A 1 98 ? 33.193 6.884 -72.906 1.00 97.25 98 GLU A O 1
ATOM 837 N N . LEU A 1 99 ? 35.119 7.241 -73.985 1.00 97.56 99 LEU A N 1
ATOM 838 C CA . LEU A 1 99 ? 35.914 7.310 -72.758 1.00 97.56 99 LEU A CA 1
ATOM 839 C C . LEU A 1 99 ? 35.557 8.535 -71.914 1.00 97.56 99 LEU A C 1
ATOM 841 O O . LEU A 1 99 ? 35.476 8.412 -70.695 1.00 97.56 99 LEU A O 1
ATOM 845 N N . LYS A 1 100 ? 35.309 9.687 -72.547 1.00 96.38 100 LYS A N 1
ATOM 846 C CA . LYS A 1 100 ? 34.867 10.897 -71.843 1.00 96.38 100 LYS A CA 1
ATOM 847 C C . LYS A 1 100 ? 33.476 10.733 -71.236 1.00 96.38 100 LYS A C 1
ATOM 849 O O . LYS A 1 100 ? 33.265 11.168 -70.111 1.00 96.38 100 LYS A O 1
ATOM 854 N N . GLU A 1 101 ? 32.551 10.091 -71.944 1.00 97.06 101 GLU A N 1
ATOM 855 C CA . GLU A 1 101 ? 31.209 9.798 -71.421 1.00 97.06 101 GLU A CA 1
ATOM 856 C C . GLU A 1 101 ? 31.286 8.891 -70.188 1.00 97.06 101 GLU A C 1
ATOM 858 O O . GLU A 1 101 ? 30.741 9.232 -69.141 1.00 97.06 101 GLU A O 1
ATOM 863 N N . LYS A 1 102 ? 32.061 7.802 -70.259 1.00 97.44 102 LYS A N 1
ATOM 864 C CA . LYS A 1 102 ? 32.283 6.898 -69.116 1.00 97.44 102 LYS A CA 1
ATOM 865 C C . LYS A 1 102 ? 32.978 7.584 -67.941 1.00 97.44 102 LYS A C 1
ATOM 867 O O . LYS A 1 102 ? 32.675 7.283 -66.789 1.00 97.44 102 LYS A O 1
ATOM 872 N N . GLU A 1 103 ? 33.920 8.488 -68.207 1.00 96.62 103 GLU A N 1
ATOM 873 C CA . GLU A 1 103 ? 34.560 9.294 -67.162 1.00 96.62 103 GLU A CA 1
ATOM 874 C C . GLU A 1 103 ? 33.530 10.176 -66.443 1.00 96.62 103 GLU A C 1
ATOM 876 O O . GLU A 1 103 ? 33.531 10.253 -65.213 1.00 96.62 103 GLU A O 1
ATOM 881 N N . GLU A 1 104 ? 32.628 10.810 -67.191 1.00 96.44 104 GLU A N 1
ATOM 882 C CA . GLU A 1 104 ? 31.589 11.670 -66.628 1.00 96.44 104 GLU A CA 1
ATOM 883 C C . GLU A 1 104 ? 30.540 10.872 -65.842 1.00 96.44 104 GLU A C 1
ATOM 885 O O . GLU A 1 104 ? 30.170 11.256 -64.732 1.00 96.44 104 GLU A O 1
ATOM 890 N N . GLU A 1 105 ? 30.124 9.708 -66.347 1.00 96.69 105 GLU A N 1
ATOM 891 C CA . GLU A 1 105 ? 29.269 8.769 -65.611 1.00 96.69 105 GLU A CA 1
ATOM 892 C C . GLU A 1 105 ? 29.909 8.345 -64.287 1.00 96.69 105 GLU A C 1
ATOM 894 O O . GLU A 1 105 ? 29.252 8.326 -63.240 1.00 96.69 105 GLU A O 1
ATOM 899 N N . LEU A 1 106 ? 31.213 8.052 -64.309 1.00 97.00 106 LEU A N 1
ATOM 900 C CA . LEU A 1 106 ? 31.954 7.682 -63.114 1.00 97.00 106 LEU A CA 1
ATOM 901 C C . LEU A 1 106 ? 31.994 8.846 -62.115 1.00 97.00 106 LEU A C 1
ATOM 903 O O . LEU A 1 106 ? 31.715 8.638 -60.933 1.00 97.00 106 LEU A O 1
ATOM 907 N N . LYS A 1 107 ? 32.253 10.079 -62.566 1.00 96.94 107 LYS A N 1
ATOM 908 C CA . LYS A 1 107 ? 32.196 11.274 -61.705 1.00 96.94 107 LYS A CA 1
ATOM 909 C C . LYS A 1 107 ? 30.819 11.445 -61.072 1.00 96.94 107 LYS A C 1
ATOM 911 O O . LYS A 1 107 ? 30.723 11.626 -59.859 1.00 96.94 107 LYS A O 1
ATOM 916 N N . GLN A 1 108 ? 29.748 11.310 -61.853 1.00 96.62 108 GLN A N 1
ATOM 917 C CA . GLN A 1 108 ? 28.384 11.377 -61.326 1.00 96.62 108 GLN A CA 1
ATOM 918 C C . GLN A 1 108 ? 28.102 10.261 -60.313 1.00 96.62 108 GLN A C 1
ATOM 920 O O . GLN A 1 108 ? 27.438 10.498 -59.303 1.00 96.62 108 GLN A O 1
ATOM 925 N N . SER A 1 109 ? 28.620 9.052 -60.548 1.00 96.44 109 SER A N 1
ATOM 926 C CA . SER A 1 109 ? 28.499 7.937 -59.606 1.00 96.44 109 SER A CA 1
ATOM 927 C C . SER A 1 109 ? 29.219 8.224 -58.284 1.00 96.44 109 SER A C 1
ATOM 929 O O . SER A 1 109 ? 28.654 7.960 -57.223 1.00 96.44 109 SER A O 1
ATOM 931 N N . PHE A 1 110 ? 30.399 8.853 -58.326 1.00 97.12 110 PHE A N 1
ATOM 932 C CA . PHE A 1 110 ? 31.132 9.263 -57.129 1.00 97.12 110 PHE A CA 1
ATOM 933 C C . PHE A 1 110 ? 30.402 10.352 -56.347 1.00 97.12 110 PHE A C 1
ATOM 935 O O . PHE A 1 110 ? 30.331 10.265 -55.125 1.00 97.12 110 PHE A O 1
ATOM 942 N N . ILE A 1 111 ? 29.800 11.331 -57.026 1.00 96.25 111 ILE A N 1
ATOM 943 C CA . ILE A 1 111 ? 28.999 12.371 -56.363 1.00 96.25 111 ILE A CA 1
ATOM 944 C C . ILE A 1 111 ? 27.795 11.740 -55.650 1.00 96.25 111 ILE A C 1
ATOM 946 O O . ILE A 1 111 ? 27.542 12.026 -54.479 1.00 96.25 111 ILE A O 1
ATOM 950 N N . LYS A 1 112 ? 27.084 10.824 -56.323 1.00 96.88 112 LYS A N 1
ATOM 951 C CA . LYS A 1 112 ? 25.971 10.079 -55.714 1.00 96.88 112 LYS A CA 1
ATOM 952 C C . LYS A 1 112 ? 26.446 9.264 -54.513 1.00 96.88 112 LYS A C 1
ATOM 954 O O . LYS A 1 112 ? 25.817 9.329 -53.460 1.00 96.88 112 LYS A O 1
ATOM 959 N N . LEU A 1 113 ? 27.563 8.548 -54.642 1.00 97.31 113 LEU A N 1
ATOM 960 C CA . LEU A 1 113 ? 28.138 7.770 -53.548 1.00 97.31 113 LEU A CA 1
ATOM 961 C C . LEU A 1 113 ? 28.518 8.656 -52.355 1.00 97.31 113 LEU A C 1
ATOM 963 O O . LEU A 1 113 ? 28.188 8.302 -51.228 1.00 97.31 113 LEU A O 1
ATOM 967 N N . ASN A 1 114 ? 29.141 9.811 -52.588 1.00 97.44 114 ASN A N 1
ATOM 968 C CA . ASN A 1 114 ? 29.508 10.736 -51.520 1.00 97.44 114 ASN A CA 1
ATOM 969 C C . ASN A 1 114 ? 28.268 11.250 -50.770 1.00 97.44 114 ASN A C 1
ATOM 971 O O . ASN A 1 114 ? 28.181 11.101 -49.554 1.00 97.44 114 ASN A O 1
ATOM 975 N N . SER A 1 115 ? 27.246 11.714 -51.501 1.00 96.25 115 SER A N 1
ATOM 976 C CA . SER A 1 115 ? 25.972 12.146 -50.898 1.00 96.25 115 SER A CA 1
ATOM 977 C C . SER A 1 115 ? 25.273 11.028 -50.106 1.00 96.25 115 SER A C 1
ATOM 979 O O . SER A 1 115 ? 24.650 11.266 -49.068 1.00 96.25 115 SER A O 1
ATOM 981 N N . PHE A 1 116 ? 25.403 9.776 -50.560 1.00 97.12 116 PHE A N 1
ATOM 982 C CA . PHE A 1 116 ? 24.880 8.606 -49.860 1.00 97.12 116 PHE A CA 1
ATOM 983 C C . PHE A 1 116 ? 25.659 8.309 -48.575 1.00 97.12 116 PHE A C 1
ATOM 985 O O . PHE A 1 116 ? 25.045 7.972 -47.562 1.00 97.12 116 PHE A O 1
ATOM 992 N N . ILE A 1 1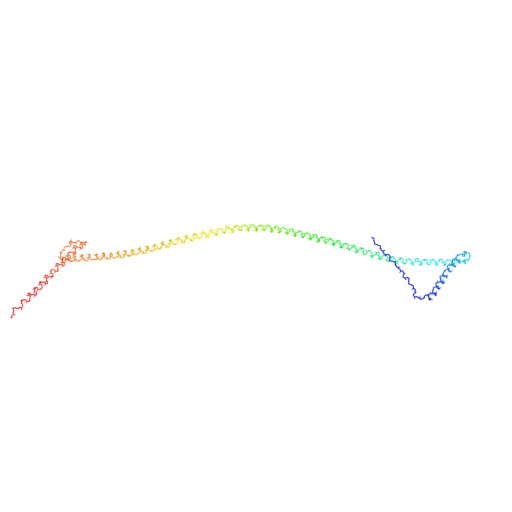17 ? 26.989 8.428 -48.591 1.00 97.25 117 ILE A N 1
ATOM 993 C CA . ILE A 1 117 ? 27.831 8.256 -47.400 1.00 97.25 117 ILE A CA 1
ATOM 994 C C . ILE A 1 117 ? 27.459 9.304 -46.348 1.00 97.25 117 ILE A C 1
ATOM 996 O O . ILE A 1 117 ? 27.131 8.915 -45.226 1.00 97.25 117 ILE A O 1
ATOM 1000 N N . GLU A 1 118 ? 27.384 10.579 -46.734 1.00 96.94 118 GLU A N 1
ATOM 1001 C CA . GLU A 1 118 ? 26.991 11.690 -45.855 1.00 96.94 118 GLU A CA 1
ATOM 1002 C C . GLU A 1 118 ? 25.602 11.448 -45.241 1.00 96.94 118 GLU A C 1
ATOM 1004 O O . GLU A 1 118 ? 25.442 11.416 -44.021 1.00 96.94 118 GLU A O 1
ATOM 1009 N N . THR A 1 119 ? 24.600 11.120 -46.066 1.00 97.06 119 THR A N 1
ATOM 1010 C CA . THR A 1 119 ? 23.237 10.828 -45.586 1.00 97.06 119 THR A CA 1
ATOM 1011 C C . THR A 1 119 ? 23.202 9.643 -44.607 1.00 97.06 119 THR A C 1
ATOM 1013 O O . THR A 1 119 ? 22.408 9.617 -43.660 1.00 97.06 119 THR A O 1
ATOM 1016 N N . ASN A 1 120 ? 24.024 8.612 -44.826 1.00 97.25 120 ASN A N 1
ATOM 1017 C CA . ASN A 1 120 ? 24.098 7.469 -43.914 1.00 97.25 120 ASN A CA 1
ATOM 1018 C C . ASN A 1 120 ? 24.839 7.800 -42.620 1.00 97.25 120 ASN A C 1
ATOM 1020 O O . ASN A 1 120 ? 24.489 7.259 -41.571 1.00 97.25 120 ASN A O 1
ATOM 1024 N N . GLU A 1 121 ? 25.855 8.657 -42.665 1.00 96.56 121 GLU A N 1
ATOM 1025 C CA . GLU A 1 121 ? 26.504 9.197 -41.469 1.00 96.56 121 GLU A CA 1
ATOM 1026 C C . GLU A 1 121 ? 25.518 10.004 -40.631 1.00 96.56 121 GLU A C 1
ATOM 1028 O O . GLU A 1 121 ? 25.325 9.680 -39.461 1.00 96.56 121 GLU A O 1
ATOM 1033 N N . GLU A 1 122 ? 24.761 10.916 -41.238 1.00 96.62 122 GLU A N 1
ATOM 1034 C CA . GLU A 1 122 ? 23.715 11.676 -40.545 1.00 96.62 122 GLU A CA 1
ATOM 1035 C C . GLU A 1 122 ? 22.625 10.779 -39.939 1.00 96.62 122 GLU A C 1
ATOM 1037 O O . GLU A 1 122 ? 22.119 11.029 -38.841 1.00 96.62 122 GLU A O 1
ATOM 1042 N N . LYS A 1 123 ? 22.223 9.708 -40.637 1.00 97.44 123 LYS A N 1
ATOM 1043 C CA . LYS A 1 123 ? 21.276 8.721 -40.088 1.00 97.44 123 LYS A CA 1
ATOM 1044 C C . LYS A 1 123 ? 21.870 7.979 -38.891 1.00 97.44 123 LYS A C 1
ATOM 1046 O O . LYS A 1 123 ? 21.149 7.733 -37.922 1.00 97.44 123 LYS A O 1
ATOM 1051 N N . ARG A 1 124 ? 23.157 7.624 -38.947 1.00 97.06 124 ARG A N 1
ATOM 1052 C CA . ARG A 1 124 ? 23.866 6.965 -37.843 1.00 97.06 124 ARG A CA 1
ATOM 1053 C C . ARG A 1 124 ? 23.975 7.887 -36.634 1.00 97.06 124 ARG A C 1
ATOM 1055 O O . ARG A 1 124 ? 23.651 7.438 -35.539 1.00 97.06 124 ARG A O 1
ATOM 1062 N N . GLU A 1 125 ? 24.352 9.147 -36.823 1.00 97.19 125 GLU A N 1
ATOM 1063 C CA . GLU A 1 125 ? 24.452 10.116 -35.726 1.00 97.19 125 GLU A CA 1
ATOM 1064 C C . GLU A 1 125 ? 23.091 10.386 -35.082 1.00 97.19 125 GLU A C 1
ATOM 1066 O O . GLU A 1 125 ? 22.946 10.193 -33.877 1.00 97.19 125 GLU A O 1
ATOM 1071 N N . ARG A 1 126 ? 22.035 10.632 -35.868 1.00 97.06 126 ARG A N 1
ATOM 1072 C CA . ARG A 1 126 ? 20.674 10.767 -35.313 1.00 97.06 126 ARG A CA 1
ATOM 1073 C C . ARG A 1 126 ? 20.220 9.529 -34.540 1.00 97.06 126 ARG A C 1
ATOM 1075 O O . ARG A 1 126 ? 19.535 9.637 -33.524 1.00 97.06 126 ARG A O 1
ATOM 1082 N N . ALA A 1 127 ? 20.570 8.330 -35.008 1.00 97.19 127 ALA A N 1
ATOM 1083 C CA . ALA A 1 127 ? 20.252 7.098 -34.291 1.00 97.19 127 ALA A CA 1
ATOM 1084 C C . ALA A 1 127 ? 21.046 6.967 -32.978 1.00 97.19 127 ALA A C 1
ATOM 1086 O O . ALA A 1 127 ? 20.498 6.481 -31.984 1.00 97.19 127 ALA A O 1
ATOM 1087 N N . LYS A 1 128 ? 22.312 7.405 -32.953 1.00 97.44 128 LYS A N 1
ATOM 1088 C CA . LYS A 1 128 ? 23.145 7.444 -31.741 1.00 97.44 128 LYS A CA 1
ATOM 1089 C C . LYS A 1 128 ? 22.616 8.453 -30.728 1.00 97.44 128 LYS A C 1
ATOM 1091 O O . LYS A 1 128 ? 22.479 8.092 -29.561 1.00 97.44 128 LYS A O 1
ATOM 1096 N N . GLU A 1 129 ? 22.264 9.661 -31.158 1.00 97.62 129 GLU A N 1
ATOM 1097 C CA . GLU A 1 129 ? 21.691 10.701 -30.294 1.00 97.62 129 GLU A CA 1
ATOM 1098 C C . GLU A 1 129 ? 20.392 10.223 -29.647 1.00 97.62 129 GLU A C 1
ATOM 1100 O O . GLU A 1 129 ? 20.304 10.168 -28.421 1.00 97.62 129 GLU A O 1
ATOM 1105 N N . ARG A 1 130 ? 19.442 9.718 -30.447 1.00 97.50 130 ARG A N 1
ATOM 1106 C CA . ARG A 1 130 ? 18.190 9.141 -29.926 1.00 97.50 130 ARG A CA 1
ATOM 1107 C C . ARG A 1 130 ? 18.447 8.005 -28.946 1.00 97.50 130 ARG A C 1
ATOM 1109 O O . ARG A 1 130 ? 17.724 7.860 -27.963 1.00 97.50 130 ARG A O 1
ATOM 1116 N N . ARG A 1 131 ? 19.452 7.161 -29.198 1.00 95.56 131 ARG A N 1
ATOM 1117 C CA . ARG A 1 131 ? 19.828 6.096 -28.259 1.00 95.56 131 ARG A CA 1
ATOM 1118 C C . ARG A 1 131 ? 20.343 6.691 -26.950 1.00 95.56 131 ARG A C 1
ATOM 1120 O O . ARG A 1 131 ? 19.913 6.241 -25.895 1.00 95.56 131 ARG A O 1
ATOM 1127 N N . CYS A 1 132 ? 21.227 7.683 -27.015 1.00 97.50 132 CYS A N 1
ATOM 1128 C CA . CYS A 1 132 ? 21.783 8.363 -25.848 1.00 97.50 132 CYS A CA 1
ATOM 1129 C C . CYS A 1 132 ? 20.682 9.020 -25.002 1.00 97.50 132 CYS A C 1
ATOM 1131 O O . CYS A 1 132 ? 20.620 8.792 -23.797 1.00 97.50 132 CYS A O 1
ATOM 1133 N N . GLU A 1 133 ? 19.761 9.750 -25.630 1.00 97.56 133 GLU A N 1
ATOM 1134 C CA . GLU A 1 133 ? 18.602 10.363 -24.968 1.00 97.56 133 GLU A CA 1
ATOM 1135 C C . GLU A 1 133 ? 17.702 9.324 -24.295 1.00 97.56 133 GLU A C 1
ATOM 1137 O O . GLU A 1 133 ? 17.363 9.457 -23.119 1.00 97.56 133 GLU A O 1
ATOM 1142 N N . ASN A 1 134 ? 17.364 8.243 -25.004 1.00 97.12 134 ASN A N 1
ATOM 1143 C CA . ASN A 1 134 ? 16.563 7.159 -24.438 1.00 97.12 134 ASN A CA 1
ATOM 1144 C C . ASN A 1 134 ? 17.267 6.471 -23.264 1.00 97.12 134 ASN A C 1
ATOM 1146 O O . ASN A 1 134 ? 16.612 6.097 -22.293 1.00 97.12 134 ASN A O 1
ATOM 1150 N N . VAL A 1 135 ? 18.588 6.289 -23.340 1.00 97.94 135 VAL A N 1
ATOM 1151 C CA . VAL A 1 135 ? 19.378 5.734 -22.236 1.00 97.94 135 VAL A CA 1
ATOM 1152 C C . VAL A 1 135 ? 19.337 6.674 -21.034 1.00 97.94 135 VAL A C 1
ATOM 1154 O O . VAL A 1 135 ? 19.010 6.207 -19.948 1.00 97.94 135 VAL A O 1
ATOM 1157 N N . LYS A 1 136 ? 19.567 7.981 -21.218 1.00 97.62 136 LYS A N 1
ATOM 1158 C CA . LYS A 1 136 ? 19.471 8.982 -20.139 1.00 97.62 136 LYS A CA 1
ATOM 1159 C C . LYS A 1 136 ? 18.098 8.949 -19.462 1.00 97.62 136 LYS A C 1
ATOM 1161 O O . LYS A 1 136 ? 18.012 8.746 -18.253 1.00 97.62 136 LYS A O 1
ATOM 1166 N N . LEU A 1 137 ? 17.023 9.000 -20.249 1.00 97.38 137 LEU A N 1
ATOM 1167 C CA . LEU A 1 137 ? 15.655 8.944 -19.729 1.00 97.38 137 LEU A CA 1
ATOM 1168 C C . LEU A 1 137 ? 15.382 7.654 -18.940 1.00 97.38 137 LEU A C 1
ATOM 1170 O O . LEU A 1 137 ? 14.734 7.685 -17.896 1.00 97.38 137 LEU A O 1
ATOM 1174 N N . ARG A 1 138 ? 15.882 6.509 -19.418 1.00 95.62 138 ARG A N 1
ATOM 1175 C CA . ARG A 1 138 ? 15.773 5.234 -18.693 1.00 95.62 138 ARG A CA 1
ATOM 1176 C C . ARG A 1 138 ? 16.551 5.259 -17.385 1.00 95.62 138 ARG A C 1
ATOM 1178 O O . ARG A 1 138 ? 16.034 4.762 -16.392 1.00 95.62 138 ARG A O 1
ATOM 1185 N N . THR A 1 139 ? 17.755 5.830 -17.371 1.00 97.62 139 THR A N 1
ATOM 1186 C CA . THR A 1 139 ? 18.547 5.934 -16.140 1.00 97.62 139 THR A CA 1
ATOM 1187 C C . THR A 1 139 ? 17.884 6.835 -15.108 1.00 97.62 139 THR A C 1
ATOM 1189 O O . THR A 1 139 ? 17.889 6.496 -13.930 1.00 97.62 139 THR A O 1
ATOM 1192 N N . ASP A 1 140 ? 17.261 7.934 -15.531 1.00 97.56 140 ASP A N 1
ATOM 1193 C CA . ASP A 1 140 ? 16.578 8.846 -14.612 1.00 97.56 140 ASP A CA 1
ATOM 1194 C C . ASP A 1 140 ? 15.306 8.212 -14.042 1.00 97.56 140 ASP A C 1
ATOM 1196 O O . ASP A 1 140 ? 15.115 8.213 -12.827 1.00 97.56 140 ASP A O 1
ATOM 1200 N N . ARG A 1 141 ? 14.508 7.545 -14.886 1.00 97.75 141 ARG A N 1
ATOM 1201 C CA . ARG A 1 141 ? 13.350 6.756 -14.431 1.00 97.75 141 ARG A CA 1
ATOM 1202 C C . ARG A 1 141 ? 13.751 5.619 -13.495 1.00 97.75 141 ARG A C 1
ATOM 1204 O O . ARG A 1 141 ? 13.053 5.367 -12.524 1.00 97.75 141 ARG A O 1
ATOM 1211 N N . ALA A 1 142 ? 14.865 4.935 -13.760 1.00 97.81 142 ALA A N 1
ATOM 1212 C CA . ALA A 1 142 ? 15.358 3.874 -12.882 1.00 97.81 142 ALA A CA 1
ATOM 1213 C C . ALA A 1 142 ? 15.737 4.416 -11.495 1.00 97.81 142 ALA A C 1
ATOM 1215 O O . ALA A 1 142 ? 15.378 3.807 -10.493 1.00 97.81 142 ALA A O 1
ATOM 1216 N N . LYS A 1 143 ? 16.393 5.584 -11.426 1.00 97.75 143 LYS A N 1
ATOM 1217 C CA . LYS A 1 143 ? 16.694 6.255 -10.150 1.00 97.75 143 LYS A CA 1
ATOM 1218 C C . LYS A 1 143 ? 15.426 6.665 -9.402 1.00 97.75 143 LYS A C 1
ATOM 1220 O O . LYS A 1 143 ? 15.381 6.562 -8.184 1.00 97.75 143 LYS A O 1
ATOM 1225 N N . GLU A 1 144 ? 14.414 7.158 -10.111 1.00 97.88 144 GLU A N 1
ATOM 1226 C CA . GLU A 1 144 ? 13.131 7.532 -9.506 1.00 97.88 144 GLU A CA 1
ATOM 1227 C C . GLU A 1 144 ? 12.381 6.312 -8.961 1.00 97.88 144 GLU A C 1
ATOM 1229 O O . GLU A 1 144 ? 11.911 6.342 -7.828 1.00 97.88 144 GLU A O 1
ATOM 1234 N N . ILE A 1 145 ? 12.347 5.213 -9.721 1.00 98.06 145 ILE A N 1
ATOM 1235 C CA . ILE A 1 145 ? 11.790 3.934 -9.265 1.00 98.06 145 ILE A CA 1
ATOM 1236 C C . ILE A 1 145 ? 12.503 3.456 -7.999 1.00 98.06 145 ILE A C 1
ATOM 1238 O O . ILE A 1 145 ? 11.836 2.991 -7.079 1.00 98.06 145 ILE A O 1
ATOM 1242 N N . GLU A 1 146 ? 13.828 3.588 -7.927 1.00 98.00 146 GLU A N 1
ATOM 1243 C CA . GLU A 1 146 ? 14.582 3.162 -6.748 1.00 98.00 146 GLU A CA 1
ATOM 1244 C C . GLU A 1 146 ? 14.236 3.998 -5.511 1.00 98.00 146 GLU A C 1
ATOM 1246 O O . GLU A 1 146 ? 13.901 3.440 -4.472 1.00 98.00 146 GLU A O 1
ATOM 1251 N N . LYS A 1 147 ? 14.162 5.328 -5.642 1.00 97.94 147 LYS A N 1
ATOM 1252 C CA . LYS A 1 147 ? 13.707 6.207 -4.549 1.00 97.94 147 LYS A CA 1
ATOM 1253 C C . LYS A 1 147 ? 12.293 5.869 -4.073 1.00 97.94 147 LYS A C 1
ATOM 1255 O O . LYS A 1 147 ? 12.006 5.913 -2.880 1.00 97.94 147 LYS A O 1
ATOM 1260 N N . LEU A 1 148 ? 11.391 5.547 -5.002 1.00 97.81 148 LEU A N 1
ATOM 1261 C CA . LEU A 1 148 ? 10.029 5.142 -4.654 1.00 97.81 148 LEU A CA 1
ATOM 1262 C C . LEU A 1 148 ? 10.012 3.796 -3.924 1.00 97.81 148 LEU A C 1
ATOM 1264 O O . LEU A 1 148 ? 9.237 3.636 -2.987 1.00 97.81 148 LEU A O 1
ATOM 1268 N N . ARG A 1 149 ? 10.874 2.849 -4.305 1.00 97.50 149 ARG A N 1
ATOM 1269 C CA . ARG A 1 149 ? 11.026 1.569 -3.597 1.00 97.50 149 ARG A CA 1
ATOM 1270 C C . ARG A 1 149 ? 11.552 1.759 -2.183 1.00 97.50 149 ARG A C 1
ATOM 1272 O O . ARG A 1 149 ? 10.986 1.177 -1.267 1.00 97.50 149 ARG A O 1
ATOM 1279 N N . GLU A 1 150 ? 12.564 2.604 -2.002 1.00 97.44 150 GLU A N 1
ATOM 1280 C CA . GLU A 1 150 ? 13.071 2.972 -0.675 1.00 97.44 150 GLU A CA 1
ATOM 1281 C C . GLU A 1 150 ? 11.966 3.606 0.182 1.00 97.44 150 GLU A C 1
ATOM 1283 O O . GLU A 1 150 ? 11.781 3.233 1.338 1.00 97.44 150 GLU A O 1
ATOM 1288 N N . SER A 1 151 ? 11.168 4.510 -0.398 1.00 98.00 151 SER A N 1
ATOM 1289 C CA . SER A 1 151 ? 10.039 5.124 0.307 1.00 98.00 151 SER A CA 1
ATOM 1290 C C . SER A 1 151 ? 8.948 4.116 0.674 1.00 98.00 151 SER A C 1
ATOM 1292 O O . SER A 1 151 ? 8.352 4.251 1.740 1.00 98.00 151 SER A O 1
ATOM 1294 N N . ILE A 1 152 ? 8.656 3.140 -0.191 1.00 97.94 152 ILE A N 1
ATOM 1295 C CA . ILE A 1 152 ? 7.695 2.069 0.102 1.00 97.94 152 ILE A CA 1
ATOM 1296 C C . ILE A 1 152 ? 8.223 1.196 1.237 1.00 97.94 152 ILE A C 1
ATOM 1298 O O . ILE A 1 152 ? 7.493 0.992 2.199 1.00 97.94 152 ILE A O 1
ATOM 1302 N N . ALA A 1 153 ? 9.485 0.767 1.175 1.00 97.88 153 ALA A N 1
ATOM 1303 C CA . ALA A 1 153 ? 10.101 -0.045 2.222 1.00 97.88 153 ALA A CA 1
ATOM 1304 C C . ALA A 1 153 ? 10.069 0.665 3.587 1.00 97.88 153 ALA A C 1
ATOM 1306 O O . ALA A 1 153 ? 9.696 0.062 4.588 1.00 97.88 153 ALA A O 1
ATOM 1307 N N . PHE A 1 154 ? 10.367 1.968 3.619 1.00 97.50 154 PHE A N 1
ATOM 1308 C CA . PHE A 1 154 ? 10.260 2.773 4.838 1.00 97.50 154 PHE A CA 1
ATOM 1309 C C . PHE A 1 154 ? 8.822 2.836 5.382 1.00 97.50 154 PHE A C 1
ATOM 1311 O O . PHE A 1 154 ? 8.598 2.707 6.585 1.00 97.50 154 PHE A O 1
ATOM 1318 N N . MET A 1 155 ? 7.829 3.031 4.508 1.00 96.75 155 MET A N 1
ATOM 1319 C CA . MET A 1 155 ? 6.420 3.042 4.920 1.00 96.75 155 MET A CA 1
ATOM 1320 C C . MET A 1 155 ? 5.933 1.663 5.379 1.00 96.75 155 MET A C 1
ATOM 1322 O O . MET A 1 155 ? 5.100 1.592 6.278 1.00 96.75 155 MET A O 1
ATOM 1326 N N . GLU A 1 156 ? 6.429 0.582 4.778 1.00 96.88 156 GLU A N 1
ATOM 1327 C CA . GLU A 1 156 ? 6.127 -0.792 5.187 1.00 96.88 156 GLU A CA 1
ATOM 1328 C C . GLU A 1 156 ? 6.686 -1.087 6.582 1.00 96.88 156 GLU A C 1
ATOM 1330 O O . GLU A 1 156 ? 5.936 -1.562 7.429 1.00 96.88 156 GLU A O 1
ATOM 1335 N N . GLU A 1 157 ? 7.935 -0.706 6.866 1.00 97.25 157 GLU A N 1
ATOM 1336 C CA . GLU A 1 157 ? 8.536 -0.844 8.201 1.00 97.25 157 GLU A CA 1
ATOM 1337 C C . GLU A 1 157 ? 7.760 -0.042 9.260 1.00 97.25 157 GLU A C 1
ATOM 1339 O O . GLU A 1 157 ? 7.404 -0.568 10.316 1.00 97.25 157 GLU A O 1
ATOM 1344 N N . ALA A 1 158 ? 7.411 1.213 8.956 1.00 96.81 158 ALA A N 1
ATOM 1345 C CA . ALA A 1 158 ? 6.604 2.039 9.855 1.00 96.81 158 ALA A CA 1
ATOM 1346 C C . ALA A 1 158 ? 5.204 1.446 10.095 1.00 96.81 158 ALA A C 1
ATOM 1348 O O . ALA A 1 158 ? 4.680 1.507 11.208 1.00 96.81 158 ALA A O 1
ATOM 1349 N N . LYS A 1 159 ? 4.588 0.860 9.062 1.00 97.44 159 LYS A N 1
ATOM 1350 C CA . LYS A 1 159 ? 3.294 0.182 9.182 1.00 97.44 159 LYS A CA 1
ATOM 1351 C C . LYS A 1 159 ? 3.402 -1.064 10.060 1.00 97.44 159 LYS A C 1
ATOM 1353 O O . LYS A 1 159 ? 2.530 -1.269 10.897 1.00 97.44 159 LYS A O 1
ATOM 1358 N N . GLU A 1 160 ? 4.439 -1.880 9.885 1.00 97.50 160 GLU A N 1
ATOM 1359 C CA . GLU A 1 160 ? 4.652 -3.072 10.710 1.00 97.50 160 GLU A CA 1
ATOM 1360 C C . GLU A 1 160 ? 4.804 -2.719 12.190 1.00 97.50 160 GLU A C 1
ATOM 1362 O O . GLU A 1 160 ? 4.270 -3.427 13.043 1.00 97.50 160 GLU A O 1
ATOM 1367 N N . GLU A 1 161 ? 5.486 -1.618 12.505 1.00 96.75 161 GLU A N 1
ATOM 1368 C CA . GLU A 1 161 ? 5.617 -1.162 13.888 1.00 96.75 161 GLU A CA 1
ATOM 1369 C C . GLU A 1 161 ? 4.275 -0.710 14.473 1.00 96.75 161 GLU A C 1
ATOM 1371 O O . GLU A 1 161 ? 3.883 -1.161 15.550 1.00 96.75 161 GLU A O 1
ATOM 1376 N N . LEU A 1 162 ? 3.505 0.080 13.721 1.00 96.75 162 LEU A N 1
ATOM 1377 C CA . LEU A 1 162 ? 2.155 0.477 14.129 1.00 96.75 162 LEU A CA 1
ATOM 1378 C C . LEU A 1 162 ? 1.218 -0.730 14.290 1.00 96.75 162 LEU A C 1
ATOM 1380 O O . LEU A 1 162 ? 0.412 -0.764 15.217 1.00 96.75 162 LEU A O 1
ATOM 1384 N N . ASP A 1 163 ? 1.317 -1.737 13.421 1.00 96.12 163 ASP A N 1
ATOM 1385 C CA . ASP A 1 163 ? 0.504 -2.952 13.513 1.00 96.12 163 ASP A CA 1
ATOM 1386 C C . ASP A 1 163 ? 0.828 -3.754 14.791 1.00 96.12 163 ASP A C 1
ATOM 1388 O O . ASP A 1 163 ? -0.089 -4.321 15.400 1.00 96.12 163 ASP A O 1
ATOM 1392 N N . LYS A 1 164 ? 2.090 -3.760 15.252 1.00 97.00 164 LYS A N 1
ATOM 1393 C CA . LYS A 1 164 ? 2.470 -4.342 16.554 1.00 97.00 164 LYS A CA 1
ATOM 1394 C C . LYS A 1 164 ? 1.875 -3.552 17.715 1.00 97.00 164 LYS A C 1
ATOM 1396 O O . LYS A 1 164 ? 1.226 -4.157 18.566 1.00 97.00 164 LYS A O 1
ATOM 1401 N N . GLU A 1 165 ? 2.021 -2.227 17.726 1.00 96.62 165 GLU A N 1
ATOM 1402 C CA . GLU A 1 165 ? 1.444 -1.372 18.776 1.00 96.62 165 GLU A CA 1
ATOM 1403 C C . GLU A 1 165 ? -0.081 -1.541 18.855 1.00 96.62 165 GLU A C 1
ATOM 1405 O O . GLU A 1 165 ? -0.655 -1.712 19.933 1.00 96.62 165 GLU A O 1
ATOM 1410 N N . ILE A 1 166 ? -0.761 -1.582 17.706 1.00 97.06 166 ILE A N 1
ATOM 1411 C CA . ILE A 1 166 ? -2.205 -1.831 17.633 1.00 97.06 166 ILE A CA 1
ATOM 1412 C C . ILE A 1 166 ? -2.552 -3.217 18.187 1.00 97.06 166 ILE A C 1
ATOM 1414 O O . ILE A 1 166 ? -3.571 -3.363 18.868 1.00 97.06 166 ILE A O 1
ATOM 1418 N N . ALA A 1 167 ? -1.753 -4.247 17.899 1.00 96.31 167 ALA A N 1
ATOM 1419 C CA . ALA A 1 167 ? -1.977 -5.587 18.433 1.00 96.31 167 ALA A CA 1
ATOM 1420 C C . ALA A 1 167 ? -1.825 -5.624 19.963 1.00 96.31 167 ALA A C 1
ATOM 1422 O O . ALA A 1 167 ? -2.662 -6.225 20.642 1.00 96.31 167 ALA A O 1
ATOM 1423 N N . GLU A 1 168 ? -0.820 -4.938 20.510 1.00 96.12 168 GLU A N 1
ATOM 1424 C CA . GLU A 1 168 ? -0.627 -4.801 21.955 1.00 96.12 168 GLU A CA 1
ATOM 1425 C C . GLU A 1 168 ? -1.796 -4.063 22.609 1.00 96.12 168 GLU A C 1
ATOM 1427 O O . GLU A 1 168 ? -2.392 -4.565 23.564 1.00 96.12 168 GLU A O 1
ATOM 1432 N N . HIS A 1 169 ? -2.193 -2.910 22.064 1.00 95.88 169 HIS A N 1
ATOM 1433 C CA . HIS A 1 169 ? -3.331 -2.149 22.574 1.00 95.88 169 HIS A CA 1
ATOM 1434 C C . HIS A 1 169 ? -4.629 -2.960 22.540 1.00 95.88 169 HIS A C 1
ATOM 1436 O O . HIS A 1 169 ? -5.345 -2.993 23.541 1.00 95.88 169 HIS A O 1
ATOM 1442 N N . LYS A 1 170 ? -4.898 -3.699 21.457 1.00 95.62 170 LYS A N 1
ATOM 1443 C CA . LYS A 1 170 ? -6.056 -4.605 21.371 1.00 95.62 170 LYS A CA 1
ATOM 1444 C C . LYS A 1 170 ? -6.018 -5.705 22.429 1.00 95.62 170 LYS A C 1
ATOM 1446 O O . LYS A 1 170 ? -7.057 -6.045 22.992 1.00 95.62 170 LYS A O 1
ATOM 1451 N N . PHE A 1 171 ? -4.842 -6.265 22.708 1.00 95.38 171 PHE A N 1
ATOM 1452 C CA . PHE A 1 171 ? -4.685 -7.267 23.760 1.00 95.38 171 PHE A CA 1
ATOM 1453 C C . PHE A 1 171 ? -5.003 -6.682 25.145 1.00 95.38 171 PHE A C 1
ATOM 1455 O O . PHE A 1 171 ? -5.752 -7.287 25.917 1.00 95.38 171 PHE A O 1
ATOM 1462 N N . TYR A 1 172 ? -4.492 -5.484 25.447 1.00 94.75 172 TYR A N 1
ATOM 1463 C CA . TYR A 1 172 ? -4.796 -4.790 26.700 1.00 94.75 172 TYR A CA 1
ATOM 1464 C C . TYR A 1 172 ? -6.277 -4.420 26.826 1.00 94.75 172 TYR A C 1
ATOM 1466 O O . TYR A 1 172 ? -6.859 -4.616 27.893 1.00 94.75 172 TYR A O 1
ATOM 1474 N N . GLU A 1 173 ? -6.901 -3.931 25.754 1.00 95.44 173 GLU A N 1
ATOM 1475 C CA . GLU A 1 173 ? -8.334 -3.629 25.725 1.00 95.44 173 GLU A CA 1
ATOM 1476 C C . GLU A 1 173 ? -9.184 -4.873 25.987 1.00 95.44 173 GLU A C 1
ATOM 1478 O O . GLU A 1 173 ? -10.103 -4.816 26.804 1.00 95.44 173 GLU A O 1
ATOM 1483 N N . ALA A 1 174 ? -8.861 -6.005 25.354 1.00 95.94 174 ALA A N 1
ATOM 1484 C CA . ALA A 1 174 ? -9.564 -7.266 25.577 1.00 95.94 174 ALA A CA 1
ATOM 1485 C C . ALA A 1 174 ? -9.464 -7.706 27.044 1.00 95.94 174 ALA A C 1
ATOM 1487 O O . ALA A 1 174 ? -10.483 -7.963 27.685 1.00 95.94 174 ALA A O 1
ATOM 1488 N N . LYS A 1 175 ? -8.252 -7.688 27.612 1.00 96.06 175 LYS A N 1
ATOM 1489 C CA . LYS A 1 175 ? -8.033 -8.034 29.021 1.00 96.06 175 LYS A CA 1
ATOM 1490 C C . LYS A 1 175 ? -8.809 -7.112 29.967 1.00 96.06 175 LYS A C 1
ATOM 1492 O O . LYS A 1 175 ? -9.463 -7.582 30.895 1.00 96.06 175 LYS A O 1
ATOM 1497 N N . LEU A 1 176 ? -8.763 -5.802 29.727 1.00 96.38 176 LEU A N 1
ATOM 1498 C CA . LEU A 1 176 ? -9.481 -4.822 30.541 1.00 96.38 176 LEU A CA 1
ATOM 1499 C C . LEU A 1 176 ? -11.004 -4.976 30.404 1.00 96.38 176 LEU A C 1
ATOM 1501 O O . LEU A 1 176 ? -11.734 -4.803 31.380 1.00 96.38 176 LEU A O 1
ATOM 1505 N N . SER A 1 177 ? -11.491 -5.301 29.206 1.00 96.44 177 SER A N 1
ATOM 1506 C CA . SER A 1 177 ? -12.901 -5.588 28.943 1.00 96.44 177 SER A CA 1
ATOM 1507 C C . SER A 1 177 ? -13.368 -6.822 29.715 1.00 96.44 177 SER A C 1
ATOM 1509 O O . SER A 1 177 ? -14.409 -6.763 30.369 1.00 96.44 177 SER A O 1
ATOM 1511 N N . ASP A 1 178 ? -12.575 -7.895 29.732 1.00 96.19 178 ASP A N 1
ATOM 1512 C CA . ASP A 1 178 ? -12.880 -9.117 30.482 1.00 96.19 178 ASP A CA 1
ATOM 1513 C C . ASP A 1 178 ? -12.916 -8.859 31.996 1.00 96.19 178 ASP A C 1
ATOM 1515 O O . ASP A 1 178 ? -13.876 -9.229 32.679 1.00 96.19 178 ASP A O 1
ATOM 1519 N N . GLU A 1 179 ? -11.914 -8.152 32.530 1.00 95.44 179 GLU A N 1
ATOM 1520 C CA . GLU A 1 179 ? -11.864 -7.761 33.945 1.00 95.44 179 GLU A CA 1
ATOM 1521 C C . GLU A 1 179 ? -13.060 -6.876 34.334 1.00 95.44 179 GLU A C 1
ATOM 1523 O O . GLU A 1 179 ? -13.714 -7.097 35.362 1.00 95.44 179 GLU A O 1
ATOM 1528 N N . ASN A 1 180 ? -13.395 -5.890 33.498 1.00 95.81 180 ASN A N 1
ATOM 1529 C CA . ASN A 1 180 ? -14.559 -5.036 33.713 1.00 95.81 180 ASN A CA 1
ATOM 1530 C C . ASN A 1 180 ? -15.871 -5.814 33.597 1.00 95.81 180 ASN A C 1
ATOM 1532 O O . ASN A 1 180 ? -16.770 -5.587 34.405 1.00 95.81 180 ASN A O 1
ATOM 1536 N N . GLY A 1 181 ? -15.978 -6.748 32.652 1.00 96.81 181 GLY A N 1
ATOM 1537 C CA . GLY A 1 181 ? -17.130 -7.629 32.491 1.00 96.81 181 GLY A CA 1
ATOM 1538 C C . GLY A 1 181 ? -17.373 -8.468 33.743 1.00 96.81 181 GLY A C 1
ATOM 1539 O O . GLY A 1 181 ? -18.483 -8.473 34.278 1.00 96.81 181 GLY A O 1
ATOM 1540 N N . LEU A 1 182 ? -16.321 -9.088 34.287 1.00 95.56 182 LEU A N 1
ATOM 1541 C CA . LEU A 1 182 ? -16.385 -9.827 35.552 1.00 95.56 182 LEU A CA 1
ATOM 1542 C C . LEU A 1 182 ? -16.798 -8.927 36.723 1.00 95.56 182 LEU A C 1
ATOM 1544 O O . LEU A 1 182 ? -17.648 -9.307 37.532 1.00 95.56 182 LEU A O 1
ATOM 1548 N N . ARG A 1 183 ? -16.250 -7.710 36.801 1.00 96.50 183 ARG A N 1
ATOM 1549 C CA . ARG A 1 183 ? -16.603 -6.746 37.851 1.00 96.50 183 ARG A CA 1
ATOM 1550 C C . ARG A 1 183 ? -18.061 -6.293 37.753 1.00 96.50 183 ARG A C 1
ATOM 1552 O O . ARG A 1 183 ? -18.745 -6.236 38.774 1.00 96.50 183 ARG A O 1
ATOM 1559 N N . ILE A 1 184 ? -18.555 -6.015 36.547 1.00 96.94 184 ILE A N 1
ATOM 1560 C CA . ILE A 1 184 ? -19.956 -5.651 36.293 1.00 96.94 184 ILE A CA 1
ATOM 1561 C C . ILE A 1 184 ? -20.883 -6.810 36.671 1.00 96.94 184 ILE A C 1
ATOM 1563 O O . ILE A 1 184 ? -21.886 -6.584 37.344 1.00 96.94 184 ILE A O 1
ATOM 1567 N N . LEU A 1 185 ? -20.538 -8.050 36.315 1.00 96.69 185 LEU A N 1
ATOM 1568 C CA . LEU A 1 185 ? -21.297 -9.237 36.724 1.00 96.69 185 LEU A CA 1
ATOM 1569 C C . LEU A 1 185 ? -21.353 -9.376 38.253 1.00 96.69 185 LEU A C 1
ATOM 1571 O O . LEU A 1 185 ? -22.426 -9.604 38.814 1.00 96.69 185 LEU A O 1
ATOM 1575 N N . GLY A 1 186 ? -20.224 -9.175 38.937 1.00 96.12 186 GLY A N 1
ATOM 1576 C CA . GLY A 1 186 ? -20.159 -9.170 40.399 1.00 96.12 186 GLY A CA 1
ATOM 1577 C C . GLY A 1 186 ? -21.062 -8.103 41.027 1.00 96.12 186 GLY A C 1
ATOM 1578 O O . GLY A 1 186 ? -21.866 -8.411 41.909 1.00 96.12 186 GLY A O 1
ATOM 1579 N N . LEU A 1 187 ? -20.989 -6.862 40.537 1.00 96.62 187 LEU A N 1
ATOM 1580 C CA . LEU A 1 187 ? -21.834 -5.761 41.008 1.00 96.62 187 LEU A CA 1
ATOM 1581 C C . LEU A 1 187 ? -23.319 -6.012 40.724 1.00 96.62 187 LEU A C 1
ATOM 1583 O O . LEU A 1 187 ? -24.147 -5.797 41.607 1.00 96.62 187 LEU A O 1
ATOM 1587 N N . ASN A 1 188 ? -23.665 -6.533 39.546 1.00 97.56 188 ASN A N 1
ATOM 1588 C CA . ASN A 1 188 ? -25.042 -6.876 39.192 1.00 97.56 188 ASN A CA 1
ATOM 1589 C C . ASN A 1 188 ? -25.624 -7.945 40.124 1.00 97.56 188 ASN A C 1
ATOM 1591 O O . ASN A 1 188 ? -26.775 -7.825 40.543 1.00 97.56 188 ASN A O 1
ATOM 1595 N N . ASN A 1 189 ? -24.831 -8.946 40.518 1.00 97.38 189 ASN A N 1
ATOM 1596 C CA . ASN A 1 189 ? -25.255 -9.942 41.505 1.00 97.38 189 ASN A CA 1
ATOM 1597 C C . ASN A 1 189 ? -25.534 -9.312 42.878 1.00 97.38 189 ASN A C 1
ATOM 1599 O O . ASN A 1 189 ? -26.545 -9.628 43.511 1.00 97.38 189 ASN A O 1
ATOM 1603 N N . VAL A 1 190 ? -24.678 -8.390 43.333 1.00 97.56 190 VAL A N 1
ATOM 1604 C CA . VAL A 1 190 ? -24.882 -7.663 44.599 1.00 97.56 190 VAL A CA 1
ATOM 1605 C C . VAL A 1 190 ? -26.137 -6.794 44.533 1.00 97.56 190 VAL A C 1
ATOM 1607 O O . VAL A 1 190 ? -26.969 -6.852 45.440 1.00 97.56 190 VAL A O 1
ATOM 1610 N N . VAL A 1 191 ? -26.316 -6.037 43.448 1.00 97.94 191 VAL A N 1
ATOM 1611 C CA . VAL A 1 191 ? -27.512 -5.215 43.211 1.00 97.94 191 VAL A CA 1
ATOM 1612 C C . VAL A 1 191 ? -28.768 -6.085 43.192 1.00 97.94 191 VAL A C 1
ATOM 1614 O O . VAL A 1 191 ? -29.753 -5.748 43.847 1.00 97.94 191 VAL A O 1
ATOM 1617 N N . GLY A 1 192 ? -28.729 -7.236 42.517 1.00 97.75 192 GLY A N 1
ATOM 1618 C CA . GLY A 1 192 ? -29.823 -8.206 42.508 1.00 97.75 192 GLY A CA 1
ATOM 1619 C C . GLY A 1 192 ? -30.180 -8.702 43.912 1.00 97.75 192 GLY A C 1
ATOM 1620 O O . GLY A 1 192 ? -31.354 -8.702 44.286 1.00 97.75 192 GLY A O 1
ATOM 1621 N N . ASN A 1 193 ? -29.176 -9.050 44.725 1.00 97.81 193 ASN A N 1
ATOM 1622 C CA . ASN A 1 193 ? -29.380 -9.502 46.104 1.00 97.81 193 ASN A CA 1
ATOM 1623 C C . ASN A 1 193 ? -29.988 -8.401 46.988 1.00 97.81 193 ASN A C 1
ATOM 1625 O O . ASN A 1 193 ? -30.972 -8.636 47.690 1.00 97.81 193 ASN A O 1
ATOM 1629 N N . LEU A 1 194 ? -29.440 -7.185 46.923 1.00 97.56 194 LEU A N 1
ATOM 1630 C CA . LEU A 1 194 ? -29.944 -6.037 47.677 1.00 97.56 194 LEU A CA 1
ATOM 1631 C C . LEU A 1 194 ? -31.379 -5.688 47.283 1.00 97.56 194 LEU A C 1
ATOM 1633 O O . LEU A 1 194 ? -32.212 -5.459 48.157 1.00 97.56 194 LEU A O 1
ATOM 1637 N N . ASN A 1 195 ? -31.693 -5.712 45.988 1.00 97.94 195 ASN A N 1
ATOM 1638 C CA . ASN A 1 195 ? -33.040 -5.450 45.496 1.00 97.94 195 ASN A CA 1
ATOM 1639 C C . ASN A 1 195 ? -34.035 -6.518 45.980 1.00 97.94 195 ASN A C 1
ATOM 1641 O O . ASN A 1 195 ? -35.139 -6.188 46.407 1.00 97.94 195 ASN A O 1
ATOM 1645 N N . ALA A 1 196 ? -33.638 -7.796 45.993 1.00 97.62 196 ALA A N 1
ATOM 1646 C CA . ALA A 1 196 ? -34.461 -8.864 46.556 1.00 97.62 196 ALA A CA 1
ATOM 1647 C C . ALA A 1 196 ? -34.732 -8.642 48.055 1.00 97.62 196 ALA A C 1
ATOM 1649 O O . ALA A 1 196 ? -35.883 -8.695 48.485 1.00 97.62 196 ALA A O 1
ATOM 1650 N N . ARG A 1 197 ? -33.698 -8.312 48.845 1.00 97.69 197 ARG A N 1
ATOM 1651 C CA . ARG A 1 197 ? -33.851 -7.995 50.278 1.00 97.69 197 ARG A CA 1
ATOM 1652 C C . ARG A 1 197 ? -34.757 -6.790 50.507 1.00 97.69 197 ARG A C 1
ATOM 1654 O O . ARG A 1 197 ? -35.629 -6.845 51.372 1.00 97.69 197 ARG A O 1
ATOM 1661 N N . TYR A 1 198 ? -34.572 -5.729 49.724 1.00 98.19 198 TYR A N 1
ATOM 1662 C CA . TYR A 1 198 ? -35.398 -4.529 49.788 1.00 98.19 198 TYR A CA 1
ATOM 1663 C C . TYR A 1 198 ? -36.868 -4.850 49.502 1.00 98.19 198 TYR A C 1
ATOM 1665 O O . TYR A 1 198 ? -37.738 -4.457 50.274 1.00 98.19 198 TYR A O 1
ATOM 1673 N N . ARG A 1 199 ? -37.151 -5.629 48.451 1.00 98.12 199 ARG A N 1
ATOM 1674 C CA . ARG A 1 199 ? -38.515 -6.067 48.120 1.00 98.12 199 ARG A CA 1
ATOM 1675 C C . ARG A 1 199 ? -39.154 -6.863 49.254 1.00 98.12 199 ARG A C 1
ATOM 1677 O O . ARG A 1 199 ? -40.296 -6.586 49.610 1.00 98.12 199 ARG A O 1
ATOM 1684 N N . THR A 1 200 ? -38.421 -7.795 49.862 1.00 97.75 200 THR A N 1
ATOM 1685 C CA . THR A 1 200 ? -38.921 -8.570 51.009 1.00 97.75 200 THR A CA 1
ATOM 1686 C C . THR A 1 200 ? -39.214 -7.673 52.211 1.00 97.75 200 THR A C 1
ATOM 1688 O O . THR A 1 200 ? -40.288 -7.763 52.802 1.00 97.75 200 THR A O 1
ATOM 1691 N N . ALA A 1 201 ? -38.294 -6.769 52.559 1.00 98.00 201 ALA A N 1
ATOM 1692 C CA . ALA A 1 201 ? -38.485 -5.831 53.663 1.00 98.00 201 ALA A CA 1
ATOM 1693 C C . ALA A 1 201 ? -39.669 -4.882 53.413 1.00 98.00 201 ALA A C 1
ATOM 1695 O O . ALA A 1 201 ? -40.482 -4.673 54.309 1.00 98.00 201 ALA A O 1
ATOM 1696 N N . SER A 1 202 ? -39.804 -4.365 52.191 1.00 97.94 202 SER A N 1
ATOM 1697 C CA . SER A 1 202 ? -40.910 -3.496 51.782 1.00 97.94 202 SER A CA 1
ATOM 1698 C C . SER A 1 202 ? -42.256 -4.228 51.823 1.00 97.94 202 SER A C 1
ATOM 1700 O O . SER A 1 202 ? -43.217 -3.700 52.375 1.00 97.94 202 SER A O 1
ATOM 1702 N N . SER A 1 203 ? -42.319 -5.477 51.349 1.00 97.69 203 SER A N 1
ATOM 1703 C CA . SER A 1 203 ? -43.524 -6.310 51.459 1.00 97.69 203 SER A CA 1
ATOM 1704 C C . SER A 1 203 ? -43.918 -6.556 52.918 1.00 97.69 203 SER A C 1
ATOM 1706 O O . SER A 1 203 ? -45.096 -6.484 53.266 1.00 97.69 203 SER A O 1
ATOM 1708 N N . ASN A 1 204 ? -42.940 -6.822 53.787 1.00 97.44 204 ASN A N 1
ATOM 1709 C CA . ASN A 1 204 ? -43.187 -7.009 55.214 1.00 97.44 204 ASN A CA 1
ATOM 1710 C C . ASN A 1 204 ? -43.665 -5.713 55.878 1.00 97.44 204 ASN A C 1
ATOM 1712 O O . ASN A 1 204 ? -44.610 -5.749 56.663 1.00 97.44 204 ASN A O 1
ATOM 1716 N N . ALA A 1 205 ? -43.051 -4.573 55.551 1.00 97.75 205 ALA A N 1
ATOM 1717 C CA . ALA A 1 205 ? -43.479 -3.267 56.042 1.00 97.75 205 ALA A CA 1
ATOM 1718 C C . ALA A 1 205 ? -44.930 -2.977 55.634 1.00 97.75 205 ALA A C 1
ATOM 1720 O O . ALA A 1 205 ? -45.752 -2.688 56.497 1.00 97.75 205 ALA A O 1
ATOM 1721 N N . MET A 1 206 ? -45.274 -3.189 54.360 1.00 97.19 206 MET A N 1
ATOM 1722 C CA . MET A 1 206 ? -46.638 -3.035 53.846 1.00 97.19 206 MET A CA 1
ATOM 1723 C C . MET A 1 206 ? -47.638 -3.942 54.583 1.00 97.19 206 MET A C 1
ATOM 1725 O O . MET A 1 206 ? -48.745 -3.521 54.924 1.00 97.19 206 MET A O 1
ATOM 1729 N N . HIS A 1 207 ? -47.254 -5.194 54.864 1.00 97.69 207 HIS A N 1
ATOM 1730 C CA . HIS A 1 207 ? -48.091 -6.114 55.632 1.00 97.69 207 HIS A CA 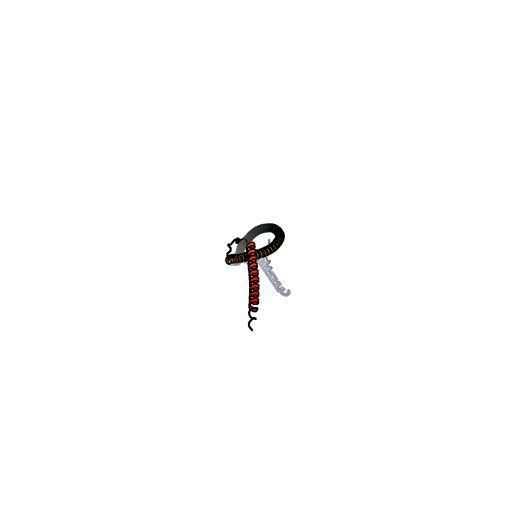1
ATOM 1731 C C . HIS A 1 207 ? -48.358 -5.587 57.049 1.00 97.69 207 HIS A C 1
ATOM 1733 O O . HIS A 1 207 ? -49.513 -5.539 57.476 1.00 97.69 207 HIS A O 1
ATOM 1739 N N . TRP A 1 208 ? -47.318 -5.143 57.760 1.00 97.69 208 TRP A N 1
ATOM 1740 C CA . TRP A 1 208 ? -47.458 -4.602 59.114 1.00 97.69 208 TRP A CA 1
ATOM 1741 C C . TRP A 1 208 ? -48.201 -3.267 59.157 1.00 97.69 208 TRP A C 1
ATOM 1743 O O . TRP A 1 208 ? -48.995 -3.031 60.063 1.00 97.69 208 TRP A O 1
ATOM 1753 N N . GLU A 1 209 ? -48.024 -2.407 58.161 1.00 97.88 209 GLU A N 1
ATOM 1754 C CA . GLU A 1 209 ? -48.822 -1.188 58.027 1.00 97.88 209 GLU A CA 1
ATOM 1755 C C . GLU A 1 209 ? -50.308 -1.515 57.855 1.00 97.88 209 GLU A C 1
ATOM 1757 O O . GLU A 1 209 ? -51.160 -0.910 58.512 1.00 97.88 209 GLU A O 1
ATOM 1762 N N . SER A 1 210 ? -50.626 -2.525 57.039 1.00 97.88 210 SER A N 1
ATOM 1763 C CA . SER A 1 210 ? -52.000 -2.987 56.832 1.00 97.88 210 SER A CA 1
ATOM 1764 C C . SER A 1 210 ? -52.619 -3.555 58.114 1.00 97.88 210 SER A C 1
ATOM 1766 O O . SER A 1 210 ? -53.753 -3.212 58.466 1.00 97.88 210 SER A O 1
ATOM 1768 N N . THR A 1 211 ? -51.876 -4.374 58.866 1.00 97.62 211 THR A N 1
ATOM 1769 C CA . THR A 1 211 ? -52.366 -4.928 60.138 1.00 97.62 211 THR A CA 1
ATOM 1770 C C . THR A 1 211 ? -52.552 -3.841 61.194 1.00 97.62 211 THR A C 1
ATOM 1772 O O . THR A 1 211 ? -53.597 -3.800 61.847 1.00 97.62 211 THR A O 1
ATOM 1775 N N . VAL A 1 212 ? -51.608 -2.903 61.320 1.00 97.50 212 VAL A N 1
ATOM 1776 C CA . VAL A 1 212 ? -51.728 -1.747 62.221 1.00 97.50 212 VAL A CA 1
ATOM 1777 C C . VAL A 1 212 ? -52.922 -0.879 61.835 1.00 97.50 212 VAL A C 1
ATOM 1779 O O . VAL A 1 212 ? -53.678 -0.458 62.713 1.00 97.50 212 VAL A O 1
ATOM 1782 N N . TRP A 1 213 ? -53.143 -0.632 60.544 1.00 97.62 213 TRP A N 1
ATOM 1783 C CA . TRP A 1 213 ? -54.319 0.095 60.072 1.00 97.62 213 TRP A CA 1
ATOM 1784 C C . TRP A 1 213 ? -55.619 -0.624 60.453 1.00 97.62 213 TRP A C 1
ATOM 1786 O O . TRP A 1 213 ? -56.539 0.003 60.982 1.00 97.62 213 TRP A O 1
ATOM 1796 N N . ALA A 1 214 ? -55.682 -1.946 60.272 1.00 97.69 214 ALA A N 1
ATOM 1797 C CA . ALA A 1 214 ? -56.842 -2.745 60.656 1.00 97.69 214 ALA A CA 1
ATOM 1798 C C . ALA A 1 214 ? -57.107 -2.696 62.171 1.00 97.69 214 ALA A C 1
ATOM 1800 O O . ALA A 1 214 ? -58.260 -2.568 62.592 1.00 97.69 214 ALA A O 1
ATOM 1801 N N . ILE A 1 215 ? -56.054 -2.744 62.995 1.00 97.06 215 ILE A N 1
ATOM 1802 C CA . ILE A 1 215 ? -56.155 -2.587 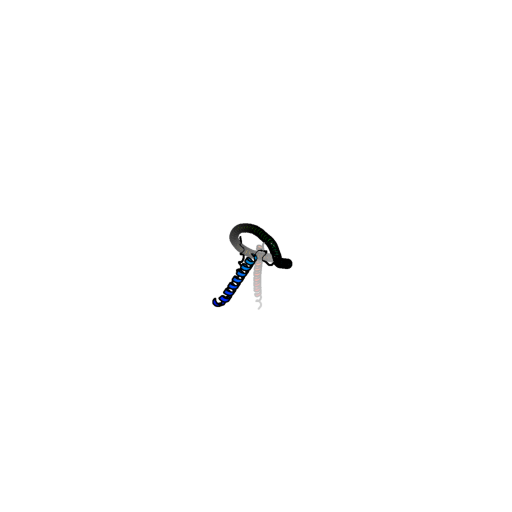64.452 1.00 97.06 215 ILE A CA 1
ATOM 1803 C C . ILE A 1 215 ? -56.666 -1.189 64.801 1.00 97.06 215 ILE A C 1
ATOM 1805 O O . ILE A 1 215 ? -57.629 -1.077 65.556 1.00 97.06 215 ILE A O 1
ATOM 1809 N N . LYS A 1 216 ? -56.084 -0.129 64.223 1.00 97.81 216 LYS A N 1
ATOM 1810 C CA . LYS A 1 216 ? -56.528 1.258 64.443 1.00 97.81 216 LYS A CA 1
ATOM 1811 C C . LYS A 1 216 ? -58.001 1.438 64.080 1.00 97.81 216 LYS A C 1
ATOM 1813 O O . LYS A 1 216 ? -58.752 2.022 64.857 1.00 97.81 216 LYS A O 1
ATOM 1818 N N . LYS A 1 217 ? -58.438 0.878 62.947 1.00 97.50 217 LYS A N 1
ATOM 1819 C CA . LYS A 1 217 ? -59.841 0.899 62.516 1.00 97.50 217 LYS A CA 1
ATOM 1820 C C . LYS A 1 217 ? -60.755 0.192 63.519 1.00 97.50 217 LYS A C 1
ATOM 1822 O O . LYS A 1 217 ? -61.767 0.763 63.916 1.00 97.50 217 LYS A O 1
ATOM 1827 N N . LYS A 1 218 ? -60.391 -1.017 63.966 1.00 97.19 218 LYS A N 1
ATOM 1828 C CA . LYS A 1 218 ? -61.156 -1.759 64.987 1.00 97.19 218 LYS A CA 1
ATOM 1829 C C . LYS A 1 218 ? -61.199 -1.019 66.326 1.00 97.19 218 LYS A C 1
ATOM 1831 O O . LYS A 1 218 ? -62.253 -0.959 66.950 1.00 97.19 218 LYS A O 1
ATOM 1836 N N . ALA A 1 219 ? -60.084 -0.436 66.760 1.00 96.94 219 ALA A N 1
ATOM 1837 C CA . ALA A 1 219 ? -60.011 0.335 67.997 1.00 96.94 219 ALA A CA 1
ATOM 1838 C C . ALA A 1 219 ? -60.912 1.575 67.939 1.00 96.94 219 ALA A C 1
ATOM 1840 O O . ALA A 1 219 ? -61.650 1.838 68.885 1.00 96.94 219 ALA A O 1
ATOM 1841 N N . PHE A 1 220 ? -60.917 2.288 66.808 1.00 97.44 220 PHE A N 1
ATOM 1842 C CA . PHE A 1 220 ? -61.814 3.420 66.590 1.00 97.44 220 PHE A CA 1
ATOM 1843 C C . PHE A 1 220 ? -63.290 3.001 66.626 1.00 97.44 220 PHE A C 1
ATOM 1845 O O . PHE A 1 220 ? -64.083 3.637 67.313 1.00 97.44 220 PHE A O 1
ATOM 1852 N N . GLN A 1 221 ? -63.648 1.892 65.967 1.00 97.12 221 GLN A N 1
ATOM 1853 C CA . GLN A 1 221 ? -65.005 1.333 66.035 1.00 97.12 221 GLN A CA 1
ATOM 1854 C C . GLN A 1 221 ? -65.413 1.013 67.478 1.00 97.12 221 GLN A C 1
ATOM 1856 O O . GLN A 1 221 ? -66.478 1.431 67.922 1.00 97.12 221 GLN A O 1
ATOM 1861 N N . LYS A 1 222 ? -64.544 0.346 68.248 1.00 96.50 222 LYS A N 1
ATOM 1862 C CA . LYS A 1 222 ? -64.819 0.029 69.658 1.00 96.50 222 LYS A CA 1
ATOM 1863 C C . LYS A 1 222 ? -64.924 1.269 70.539 1.00 96.50 222 LYS A C 1
ATOM 1865 O O . LYS A 1 222 ? -65.774 1.319 71.423 1.00 96.50 222 LYS A O 1
ATOM 1870 N N . TYR A 1 223 ? -64.103 2.283 70.284 1.00 96.12 223 TYR A N 1
ATOM 1871 C CA . TYR A 1 223 ? -64.196 3.567 70.970 1.00 96.12 223 TYR A CA 1
ATOM 1872 C C . TYR A 1 223 ? -65.529 4.271 70.676 1.00 96.12 223 TYR A C 1
ATOM 1874 O O . TYR A 1 223 ? -66.164 4.800 71.590 1.00 96.12 223 TYR A O 1
ATOM 1882 N N . GLN A 1 224 ? -65.991 4.230 69.422 1.00 95.69 224 GLN A N 1
ATOM 1883 C CA . GLN A 1 224 ? -67.288 4.775 69.030 1.00 95.69 224 GLN A CA 1
ATOM 1884 C C . GLN A 1 224 ? -68.447 4.027 69.708 1.00 95.69 224 GLN A C 1
ATOM 1886 O O . GLN A 1 224 ? -69.283 4.679 70.333 1.00 95.69 224 GLN A O 1
ATOM 1891 N N . GLU A 1 225 ? -68.461 2.689 69.660 1.00 95.44 225 GLU A N 1
ATOM 1892 C CA . GLU A 1 225 ? -69.458 1.855 70.353 1.00 95.44 225 GLU A CA 1
ATOM 1893 C C . GLU A 1 225 ? -69.508 2.186 71.856 1.00 95.44 225 GLU A C 1
ATOM 1895 O O . GLU A 1 225 ? -70.578 2.406 72.422 1.00 95.44 225 GLU A O 1
ATOM 1900 N N . MET A 1 226 ? -68.347 2.298 72.513 1.00 91.81 226 MET A N 1
ATOM 1901 C CA . MET A 1 226 ? -68.266 2.655 73.933 1.00 91.81 226 MET A CA 1
ATOM 1902 C C . MET A 1 226 ? -68.869 4.041 74.213 1.00 91.81 226 MET A C 1
ATOM 1904 O O . MET A 1 226 ? -69.586 4.214 75.200 1.00 91.81 226 MET A O 1
ATOM 1908 N N . ASN A 1 227 ? -68.620 5.028 73.352 1.00 91.38 227 ASN A N 1
ATOM 1909 C CA . ASN A 1 227 ? -69.202 6.365 73.488 1.00 91.38 227 ASN A CA 1
ATOM 1910 C C . ASN A 1 227 ? -70.713 6.391 73.205 1.00 91.38 227 ASN A C 1
ATOM 1912 O O . ASN A 1 227 ? -71.438 7.181 73.810 1.00 91.38 227 ASN A O 1
ATOM 1916 N N . GLU A 1 228 ? -71.214 5.546 72.304 1.00 92.88 228 GLU A N 1
ATOM 1917 C CA . GLU A 1 228 ? -72.653 5.360 72.083 1.00 92.88 228 GLU A CA 1
ATOM 1918 C C . GLU A 1 228 ? -73.332 4.748 73.313 1.00 92.88 228 GLU A C 1
ATOM 1920 O O . GLU A 1 228 ? -74.338 5.287 73.776 1.00 92.88 228 GLU A O 1
ATOM 1925 N N . VAL A 1 229 ? -72.738 3.709 73.912 1.00 91.88 229 VAL A N 1
ATOM 1926 C CA . VAL A 1 229 ? -73.230 3.113 75.165 1.00 91.88 229 VAL A CA 1
ATOM 1927 C C . VAL A 1 229 ? -73.215 4.133 76.303 1.00 91.88 229 VAL A C 1
ATOM 1929 O O . VAL A 1 229 ? -74.215 4.268 77.005 1.00 91.88 229 VAL A O 1
ATOM 1932 N N . ARG A 1 230 ? -72.131 4.905 76.467 1.00 90.75 230 ARG A N 1
ATOM 1933 C CA . ARG A 1 230 ? -72.060 5.977 77.480 1.00 90.75 230 ARG A CA 1
ATOM 1934 C C . ARG A 1 230 ? -73.181 7.002 77.308 1.00 90.75 230 ARG A C 1
ATOM 1936 O O . ARG A 1 230 ? -73.862 7.317 78.280 1.00 90.75 230 ARG A O 1
ATOM 1943 N N . ARG A 1 231 ? -73.432 7.462 76.076 1.00 90.50 231 ARG A N 1
ATOM 1944 C CA . ARG A 1 231 ? -74.550 8.374 75.772 1.00 90.50 231 ARG A CA 1
ATOM 1945 C C . ARG A 1 231 ? -75.911 7.745 76.074 1.00 90.50 231 ARG A C 1
ATOM 1947 O O . ARG A 1 231 ? -76.773 8.406 76.645 1.00 90.50 231 ARG A O 1
ATOM 1954 N N . ALA A 1 232 ? -76.110 6.471 75.735 1.00 90.00 232 ALA A N 1
ATOM 1955 C CA . ALA A 1 232 ? -77.346 5.757 76.051 1.00 90.00 232 ALA A CA 1
ATOM 1956 C C . ALA A 1 232 ? -77.569 5.644 77.570 1.00 90.00 232 ALA A C 1
ATOM 1958 O O . ALA A 1 232 ? -78.667 5.935 78.045 1.00 90.00 232 ALA A O 1
ATOM 1959 N N . CYS A 1 233 ? -76.531 5.297 78.338 1.00 88.44 233 CYS A N 1
ATOM 1960 C CA . CYS A 1 233 ? -76.575 5.271 79.801 1.00 88.44 233 CYS A CA 1
ATOM 1961 C C . CYS A 1 233 ? -76.961 6.637 80.376 1.00 88.44 233 CYS A C 1
ATOM 1963 O O . CYS A 1 233 ? -77.883 6.712 81.187 1.00 88.44 233 CYS A O 1
ATOM 1965 N N . TRP A 1 234 ? -76.327 7.716 79.910 1.00 90.38 234 TRP A N 1
ATOM 1966 C CA . TRP A 1 234 ? -76.663 9.074 80.337 1.00 90.38 234 TRP A CA 1
ATOM 1967 C C . TRP A 1 234 ? -78.129 9.425 80.054 1.00 90.38 234 TRP A C 1
ATOM 1969 O O . TRP A 1 234 ? -78.842 9.898 80.942 1.00 90.38 234 TRP A O 1
ATOM 1979 N N . ASN A 1 235 ? -78.617 9.115 78.850 1.00 89.88 235 ASN A N 1
ATOM 1980 C CA . ASN A 1 235 ? -80.006 9.362 78.463 1.00 89.88 235 ASN A CA 1
ATOM 1981 C C . ASN A 1 235 ? -81.000 8.602 79.354 1.00 89.88 235 ASN A C 1
ATOM 1983 O O . ASN A 1 235 ? -82.001 9.173 79.794 1.00 89.88 235 ASN A O 1
ATOM 1987 N N . VAL A 1 236 ? -80.726 7.328 79.653 1.00 88.25 236 VAL A N 1
ATOM 1988 C CA . VAL A 1 236 ? -81.572 6.512 80.538 1.00 88.25 236 VAL A CA 1
ATOM 1989 C C . VAL A 1 236 ? -81.534 7.040 81.972 1.00 88.25 236 VAL A C 1
ATOM 1991 O O . VAL A 1 236 ? -82.588 7.154 82.598 1.00 88.25 236 VAL A O 1
ATOM 1994 N N . TYR A 1 237 ? -80.359 7.411 82.486 1.00 88.12 237 TYR A N 1
ATOM 1995 C CA . TYR A 1 237 ? -80.212 8.023 83.809 1.00 88.12 237 TYR A CA 1
ATOM 1996 C C . TYR A 1 237 ? -81.032 9.314 83.914 1.00 88.12 237 TYR A C 1
ATOM 1998 O O . TYR A 1 237 ? -81.862 9.442 84.815 1.00 88.12 237 TYR A O 1
ATOM 2006 N N . MET A 1 238 ? -80.892 10.220 82.940 1.00 85.81 238 MET A N 1
ATOM 2007 C CA . MET A 1 238 ? -81.679 11.452 82.880 1.00 85.81 238 MET A CA 1
ATOM 2008 C C . MET A 1 238 ? -83.187 11.180 82.871 1.00 85.81 238 MET A C 1
ATOM 2010 O O . MET A 1 238 ? -83.938 11.857 83.574 1.00 85.81 238 MET A O 1
ATOM 2014 N N . LEU A 1 239 ? -83.650 10.189 82.101 1.00 86.19 239 LEU A N 1
ATOM 2015 C CA . LEU A 1 239 ? -85.068 9.827 82.036 1.00 86.19 239 LEU A CA 1
ATOM 2016 C C . LEU A 1 239 ? -85.582 9.258 83.370 1.00 86.19 239 LEU A C 1
ATOM 2018 O O . LEU A 1 239 ? -86.678 9.613 83.806 1.00 86.19 239 LEU A O 1
ATOM 2022 N N . MET A 1 240 ? -84.792 8.424 84.049 1.00 84.19 240 MET A N 1
ATOM 2023 C CA . MET A 1 240 ? -85.140 7.870 85.364 1.00 84.19 240 MET A CA 1
ATOM 2024 C C . MET A 1 240 ? -85.181 8.948 86.452 1.00 84.19 240 MET A C 1
ATOM 2026 O O . MET A 1 240 ? -86.133 8.969 87.235 1.00 84.19 240 MET A O 1
ATOM 2030 N N . CYS A 1 241 ? -84.214 9.873 86.471 1.00 83.88 241 CYS A N 1
ATOM 2031 C CA . CYS A 1 241 ? -84.216 11.016 87.388 1.00 83.88 241 CYS A CA 1
ATOM 2032 C C . CYS A 1 241 ? -85.433 11.920 87.156 1.00 83.88 241 CYS A C 1
ATOM 2034 O O . CYS A 1 241 ? -86.123 12.261 88.115 1.00 83.88 241 CYS A O 1
ATOM 2036 N N . LYS A 1 242 ? -85.771 12.217 85.889 1.00 84.31 242 LYS A N 1
ATOM 2037 C CA . LYS A 1 242 ? -86.996 12.956 85.534 1.00 84.31 242 LYS A CA 1
ATOM 2038 C C . LYS A 1 242 ? -88.260 12.257 86.038 1.00 84.31 242 LYS A C 1
ATOM 2040 O O . LYS A 1 242 ? -89.124 12.917 86.601 1.00 84.31 242 LYS A O 1
ATOM 2045 N N . ARG A 1 243 ? -88.371 10.931 85.879 1.00 82.00 243 ARG A N 1
ATOM 2046 C CA . ARG A 1 243 ? -89.553 10.170 86.326 1.00 82.00 243 ARG A CA 1
ATOM 2047 C C . ARG A 1 243 ? -89.671 10.077 87.852 1.00 82.00 243 ARG A C 1
ATOM 2049 O O . ARG A 1 243 ? -90.782 10.013 88.362 1.00 82.00 243 ARG A O 1
ATOM 2056 N N . LYS A 1 244 ? -88.546 10.045 88.573 1.00 79.38 244 LYS A N 1
ATOM 2057 C CA . LYS A 1 244 ? -88.513 10.058 90.045 1.00 79.38 244 LYS A CA 1
ATOM 2058 C C . LYS A 1 244 ? -88.608 11.462 90.657 1.00 79.38 244 LYS A C 1
ATOM 2060 O O . LYS A 1 244 ? -88.810 11.565 91.860 1.00 79.38 244 LYS A O 1
ATOM 2065 N N . GLY A 1 245 ? -88.461 12.522 89.858 1.00 75.25 245 GLY A N 1
ATOM 2066 C CA . GLY A 1 245 ? -88.440 13.905 90.343 1.00 75.25 245 GLY A CA 1
ATOM 2067 C C . GLY A 1 245 ? -87.159 14.285 91.099 1.00 75.25 245 GLY A C 1
ATOM 2068 O O . GLY A 1 245 ? -87.180 15.217 91.897 1.00 75.25 245 GLY A O 1
ATOM 2069 N N . GLU A 1 246 ? -86.046 13.574 90.878 1.00 78.00 246 GLU A N 1
ATOM 2070 C CA . GLU A 1 246 ? -84.762 13.838 91.546 1.00 78.00 246 GLU A CA 1
ATOM 2071 C C . GLU A 1 246 ? -83.850 14.739 90.685 1.00 78.00 246 GLU A C 1
ATOM 2073 O O . GLU A 1 246 ? -83.779 14.551 89.466 1.00 78.00 246 GLU A O 1
ATOM 2078 N N . PRO A 1 247 ? -83.108 15.695 91.284 1.00 75.44 247 PRO A N 1
ATOM 2079 C CA . PRO A 1 247 ? -82.153 16.522 90.548 1.00 75.44 247 PRO A CA 1
ATOM 2080 C C . PRO A 1 247 ? -80.943 15.699 90.074 1.00 75.44 247 PRO A C 1
ATOM 2082 O O . PRO A 1 247 ? -80.532 14.736 90.724 1.00 75.44 247 PRO A O 1
ATOM 2085 N N . LEU A 1 248 ? -80.338 16.102 88.952 1.00 77.50 248 LEU A N 1
ATOM 2086 C CA . LEU A 1 248 ? -79.161 15.450 88.365 1.00 77.50 248 LEU A CA 1
ATOM 2087 C C . LEU A 1 248 ? -77.931 15.622 89.279 1.00 77.50 248 LEU A C 1
ATOM 2089 O O . LEU A 1 248 ? -77.273 16.655 89.249 1.00 77.50 248 LEU A O 1
ATOM 2093 N N . LYS A 1 249 ? -77.620 14.612 90.103 1.00 78.81 249 LYS A N 1
ATOM 2094 C CA . LYS A 1 249 ? -76.479 14.645 91.047 1.00 78.81 249 LYS A CA 1
ATOM 2095 C C . LYS A 1 249 ? -75.170 14.092 90.474 1.00 78.81 249 LYS A C 1
ATOM 2097 O O . LYS A 1 249 ? -74.098 14.439 90.958 1.00 78.81 249 LYS A O 1
ATOM 2102 N N . ILE A 1 250 ? -75.252 13.194 89.492 1.00 82.69 250 ILE A N 1
ATOM 2103 C CA . ILE A 1 250 ? -74.098 12.488 88.918 1.00 82.69 250 ILE A CA 1
ATOM 2104 C C . ILE A 1 250 ? -73.671 13.188 87.617 1.00 82.69 250 ILE A C 1
ATOM 2106 O O . ILE A 1 250 ? -74.539 13.433 86.775 1.00 82.69 250 ILE A O 1
ATOM 2110 N N . PRO A 1 251 ? -72.375 13.508 87.429 1.00 82.56 251 PRO A N 1
ATOM 2111 C CA . PRO A 1 251 ? -71.885 14.147 86.208 1.00 82.56 251 PRO A CA 1
ATOM 2112 C C . PRO A 1 251 ? -71.876 13.180 85.017 1.00 82.56 251 PRO A C 1
ATOM 2114 O O . PRO A 1 251 ? -71.722 11.971 85.197 1.00 82.56 251 PRO A O 1
ATOM 2117 N N . GLU A 1 252 ? -71.968 13.718 83.796 1.00 77.94 252 GLU A N 1
ATOM 2118 C CA . GLU A 1 252 ? -72.024 12.950 82.536 1.00 77.94 252 GLU A CA 1
ATOM 2119 C C . GLU A 1 252 ? -70.813 12.016 82.335 1.00 77.94 252 GLU A C 1
ATOM 2121 O O . GLU A 1 252 ? -70.955 10.925 81.789 1.00 77.94 252 GLU A O 1
ATOM 2126 N N . SER A 1 253 ? -69.641 12.398 82.850 1.00 81.06 253 SER A N 1
ATOM 2127 C CA . SER A 1 253 ? -68.391 11.628 82.741 1.00 81.06 253 SER A CA 1
ATOM 2128 C C . SER A 1 253 ? -68.385 10.322 83.558 1.00 81.06 253 SER A C 1
ATOM 2130 O O . SER A 1 253 ? -67.741 9.346 83.171 1.00 81.06 253 SER A O 1
ATOM 2132 N N . ASP A 1 254 ? -69.121 10.267 84.675 1.00 86.38 254 ASP A N 1
ATOM 2133 C CA . ASP A 1 254 ? -69.075 9.145 85.625 1.00 86.38 254 ASP A CA 1
ATOM 2134 C C . ASP A 1 254 ? -70.169 8.102 85.325 1.00 86.38 254 ASP A C 1
ATOM 2136 O O . ASP A 1 254 ? -71.168 7.953 86.038 1.00 86.38 254 ASP A O 1
ATOM 2140 N N . PHE A 1 255 ? -69.990 7.392 84.209 1.00 83.19 255 PHE A N 1
ATOM 2141 C CA . PHE A 1 255 ? -70.953 6.412 83.696 1.00 83.19 255 PHE A CA 1
ATOM 2142 C C . PHE A 1 255 ? -71.150 5.203 84.627 1.00 83.19 255 PHE A C 1
ATOM 2144 O O . PHE A 1 255 ? -72.226 4.606 84.626 1.00 83.19 255 PHE A O 1
ATOM 2151 N N . GLU A 1 256 ? -70.156 4.836 85.442 1.00 85.25 256 GLU A N 1
ATOM 2152 C CA . GLU A 1 256 ? -70.261 3.707 86.376 1.00 85.25 256 GLU A CA 1
ATOM 2153 C C . GLU A 1 256 ? -71.266 4.001 87.490 1.00 85.25 256 GLU A C 1
ATOM 2155 O O . GLU A 1 256 ? -72.143 3.180 87.786 1.00 85.25 256 GLU A O 1
ATOM 2160 N N . LYS A 1 257 ? -71.205 5.204 88.076 1.00 86.00 257 LYS A N 1
ATOM 2161 C CA . LYS A 1 257 ? -72.189 5.629 89.079 1.00 86.00 257 LYS A CA 1
ATOM 2162 C C . LYS A 1 257 ? -73.582 5.794 88.473 1.00 86.00 257 LYS A C 1
ATOM 2164 O O . LYS A 1 257 ? -74.559 5.406 89.115 1.00 86.00 257 LYS A O 1
ATOM 2169 N N . GLN A 1 258 ? -73.683 6.291 87.236 1.00 86.38 258 GLN A N 1
ATOM 2170 C CA . GLN A 1 258 ? -74.957 6.356 86.506 1.00 86.38 258 GLN A CA 1
ATOM 2171 C C . GLN A 1 258 ? -75.553 4.955 86.293 1.00 86.38 258 GLN A C 1
ATOM 2173 O O . GLN A 1 258 ? -76.731 4.742 86.573 1.00 86.38 258 GLN A O 1
ATOM 2178 N N . LEU A 1 259 ? -74.747 3.978 85.860 1.00 86.19 259 LEU A N 1
ATOM 2179 C CA . LEU A 1 259 ? -75.193 2.602 85.632 1.00 86.19 259 LEU A CA 1
ATOM 2180 C C . LEU A 1 259 ? -75.641 1.926 86.935 1.00 86.19 259 LEU A C 1
ATOM 2182 O O . LEU A 1 259 ? -76.674 1.259 86.959 1.00 86.19 259 LEU A O 1
ATOM 2186 N N . ASN A 1 260 ? -74.910 2.136 88.032 1.00 87.50 260 ASN A N 1
ATOM 2187 C CA . ASN A 1 260 ? -75.290 1.633 89.353 1.00 87.50 260 ASN A CA 1
ATOM 2188 C C . ASN A 1 260 ? -76.620 2.233 89.836 1.00 87.50 260 ASN A C 1
ATOM 2190 O O . ASN A 1 260 ? -77.455 1.507 90.380 1.00 87.50 260 ASN A O 1
ATOM 2194 N N . TYR A 1 261 ? -76.861 3.524 89.582 1.00 86.25 261 TYR A N 1
ATOM 2195 C CA . TYR A 1 261 ? -78.154 4.154 89.853 1.00 86.25 261 TYR A CA 1
ATOM 2196 C C . TYR A 1 261 ? -79.267 3.557 88.980 1.00 86.25 261 TYR A C 1
ATOM 2198 O O . TYR A 1 261 ? -80.309 3.157 89.500 1.00 86.25 261 TYR A O 1
ATOM 2206 N N . ILE A 1 262 ? -79.050 3.422 87.666 1.00 87.06 262 ILE A N 1
ATOM 2207 C CA . ILE A 1 262 ? -80.015 2.786 86.753 1.00 87.06 262 ILE A CA 1
ATOM 2208 C C . ILE A 1 262 ? -80.336 1.360 87.225 1.00 87.06 262 ILE A C 1
ATOM 2210 O O . ILE A 1 262 ? -81.503 0.992 87.323 1.00 87.06 262 ILE A O 1
ATOM 2214 N N . LYS A 1 263 ? -79.325 0.567 87.597 1.00 89.25 263 LYS A N 1
ATOM 2215 C CA . LYS A 1 263 ? -79.503 -0.794 88.120 1.00 89.25 263 LYS A CA 1
ATOM 2216 C C . LYS A 1 263 ? -80.343 -0.808 89.397 1.00 89.25 263 LYS A C 1
ATOM 2218 O O . LYS A 1 263 ? -81.309 -1.563 89.469 1.00 89.25 263 LYS A O 1
ATOM 2223 N N . LYS A 1 264 ? -80.009 0.035 90.381 1.00 86.62 264 LYS A N 1
ATOM 2224 C CA . LYS A 1 264 ? -80.744 0.121 91.651 1.00 86.62 264 LYS A CA 1
ATOM 2225 C C . LYS A 1 264 ? -82.199 0.542 91.427 1.00 86.62 264 LYS A C 1
ATOM 2227 O O . LYS A 1 264 ? -83.109 -0.094 91.944 1.00 86.62 264 LYS A O 1
ATOM 2232 N N . THR A 1 265 ? -82.433 1.557 90.595 1.00 82.56 265 THR A N 1
ATOM 2233 C CA . THR A 1 265 ? -83.794 2.019 90.278 1.00 82.56 265 THR A CA 1
ATOM 2234 C C . THR A 1 265 ? -84.611 0.989 89.497 1.00 82.56 265 THR A C 1
ATOM 2236 O O . THR A 1 265 ? -85.807 0.853 89.745 1.00 82.56 265 THR A O 1
ATOM 2239 N N . LEU A 1 266 ? -83.998 0.220 88.591 1.00 85.25 266 LEU A N 1
ATOM 2240 C CA . LEU A 1 266 ? -84.664 -0.899 87.918 1.00 85.25 266 LEU A CA 1
ATOM 2241 C C . LEU A 1 266 ? -85.013 -2.033 88.890 1.00 85.25 266 LEU A C 1
ATOM 2243 O O . LEU A 1 266 ? -86.101 -2.593 88.783 1.00 85.25 266 LEU A O 1
ATOM 2247 N N . GLN A 1 267 ? -84.134 -2.348 89.844 1.00 85.88 267 GLN A N 1
ATOM 2248 C CA . GLN A 1 267 ? -84.409 -3.339 90.889 1.00 85.88 267 GLN A CA 1
ATOM 2249 C C . GLN A 1 267 ? -85.566 -2.898 91.788 1.00 85.88 267 GLN A C 1
ATOM 2251 O O . GLN A 1 267 ? -86.469 -3.687 92.034 1.00 85.88 267 GLN A O 1
ATOM 2256 N N . GLU A 1 268 ? -85.598 -1.629 92.196 1.00 82.50 268 GLU A N 1
ATOM 2257 C CA . GLU A 1 268 ? -86.722 -1.055 92.946 1.00 82.50 268 GLU A CA 1
ATOM 2258 C C . GLU A 1 268 ? -88.039 -1.119 92.150 1.00 82.50 268 GLU A C 1
ATOM 2260 O O . GLU A 1 268 ? -89.084 -1.470 92.686 1.00 82.50 268 GLU A O 1
ATOM 2265 N N . LEU A 1 269 ? -88.023 -0.842 90.841 1.00 80.31 269 LEU A N 1
ATOM 2266 C CA . LEU A 1 269 ? -89.215 -1.034 90.006 1.00 80.31 269 LEU A CA 1
ATOM 2267 C C . LEU A 1 269 ? -89.632 -2.502 89.908 1.00 80.31 269 LEU A C 1
ATOM 2269 O O . LEU A 1 269 ? -90.824 -2.791 89.828 1.00 80.31 269 LEU A O 1
ATOM 2273 N N . GLN A 1 270 ? -88.674 -3.429 89.868 1.00 80.81 270 GLN A N 1
ATOM 2274 C CA . GLN A 1 270 ? -88.960 -4.860 89.852 1.00 80.81 270 GLN A CA 1
ATOM 2275 C C . GLN A 1 270 ? -89.558 -5.328 91.179 1.00 80.81 270 GLN A C 1
ATOM 2277 O O . GLN A 1 270 ? -90.505 -6.112 91.143 1.00 80.81 270 GLN A O 1
ATOM 2282 N N . THR A 1 271 ? -89.075 -4.833 92.322 1.00 79.50 271 THR A N 1
ATOM 2283 C CA . THR A 1 271 ? -89.672 -5.131 93.631 1.00 79.50 271 THR A CA 1
ATOM 2284 C C . THR A 1 271 ? -91.067 -4.529 93.736 1.00 79.50 271 THR A C 1
ATOM 2286 O O . THR A 1 271 ? -91.995 -5.262 94.054 1.00 79.50 271 THR A O 1
ATOM 2289 N N . VAL A 1 272 ? -91.263 -3.265 93.336 1.00 77.06 272 VAL A N 1
ATOM 2290 C CA . VAL A 1 272 ? -92.592 -2.622 93.305 1.00 77.06 272 VAL A CA 1
ATOM 2291 C C . VAL A 1 272 ? -93.547 -3.358 92.365 1.00 77.06 272 VAL A C 1
ATOM 2293 O O . VAL A 1 272 ? -94.701 -3.589 92.708 1.00 77.06 272 VAL A O 1
ATOM 2296 N N . LYS A 1 273 ? -93.088 -3.782 91.182 1.00 79.00 273 LYS A N 1
ATOM 2297 C CA . LYS A 1 273 ? -93.892 -4.605 90.268 1.00 79.00 273 LYS A CA 1
ATOM 2298 C C . LYS A 1 273 ? -94.222 -5.961 90.895 1.00 79.00 273 LYS A C 1
ATOM 2300 O O . LYS A 1 273 ? -95.359 -6.409 90.787 1.00 79.00 273 LYS A O 1
ATOM 2305 N N . GLY A 1 274 ? -93.255 -6.608 91.543 1.00 74.25 274 GLY A N 1
ATOM 2306 C CA . GLY A 1 274 ? -93.445 -7.860 92.274 1.00 74.25 274 GLY A CA 1
ATOM 2307 C C . GLY A 1 274 ? -94.508 -7.718 93.362 1.00 74.25 274 GLY A C 1
ATOM 2308 O O . GLY A 1 274 ? -95.492 -8.454 93.359 1.00 74.25 274 GLY A O 1
ATOM 2309 N N . GLU A 1 275 ? -94.381 -6.706 94.214 1.00 72.81 275 GLU A N 1
ATOM 2310 C CA . GLU A 1 275 ? -95.352 -6.356 95.251 1.00 72.81 275 GLU A CA 1
ATOM 2311 C C . GLU A 1 275 ? -96.726 -6.041 94.657 1.00 72.81 275 GLU A C 1
ATOM 2313 O O . GLU A 1 275 ? -97.719 -6.613 95.096 1.00 72.81 275 GLU A O 1
ATOM 2318 N N . ALA A 1 276 ? -96.802 -5.239 93.593 1.00 66.50 276 ALA A N 1
ATOM 2319 C CA . ALA A 1 276 ? -98.051 -4.941 92.896 1.00 66.50 276 ALA A CA 1
ATOM 2320 C C . ALA A 1 276 ? -98.709 -6.200 92.309 1.00 66.50 276 ALA A C 1
ATOM 2322 O O . ALA A 1 276 ? -99.926 -6.342 92.388 1.00 66.50 276 ALA A O 1
ATOM 2323 N N . THR A 1 277 ? -97.938 -7.154 91.771 1.00 71.88 277 THR A N 1
ATOM 2324 C CA . THR A 1 277 ? -98.480 -8.440 91.290 1.00 71.88 277 THR A CA 1
ATOM 2325 C C . THR A 1 277 ? -98.941 -9.352 92.426 1.00 71.88 277 THR A C 1
ATOM 2327 O O . THR A 1 277 ? -99.930 -10.069 92.270 1.00 71.88 277 THR A O 1
ATOM 2330 N N . VAL A 1 278 ? -98.272 -9.314 93.581 1.00 71.31 278 VAL A N 1
ATOM 2331 C CA . VAL A 1 278 ? -98.691 -10.032 94.794 1.00 71.31 278 VAL A CA 1
ATOM 2332 C C . VAL A 1 278 ? -99.960 -9.407 95.379 1.00 71.31 278 VAL A C 1
ATOM 2334 O O . VAL A 1 278 ? -100.870 -10.138 95.769 1.00 71.31 278 VAL A O 1
ATOM 2337 N N . VAL A 1 279 ? -100.066 -8.076 95.380 1.00 66.06 279 VAL A N 1
ATOM 2338 C CA . VAL A 1 279 ? -101.265 -7.331 95.787 1.00 66.06 279 VAL A CA 1
ATOM 2339 C C . VAL A 1 279 ? -102.421 -7.605 94.826 1.00 66.06 279 VAL A C 1
ATOM 2341 O O . VAL A 1 279 ? -103.494 -7.957 95.296 1.00 66.06 279 VAL A O 1
ATOM 2344 N N . LEU A 1 280 ? -102.202 -7.568 93.506 1.00 65.44 280 LEU A N 1
ATOM 2345 C CA . LEU A 1 280 ? -103.195 -7.955 92.491 1.00 65.44 280 LEU A CA 1
ATOM 2346 C C . LEU A 1 280 ? -103.674 -9.402 92.666 1.00 65.44 280 LEU A C 1
ATOM 2348 O O . LEU A 1 280 ? -104.865 -9.672 92.556 1.00 65.44 280 LEU A O 1
ATOM 2352 N N . LYS A 1 281 ? -102.771 -10.342 92.978 1.00 63.72 281 LYS A N 1
ATOM 2353 C CA . LYS A 1 281 ? -103.149 -11.730 93.294 1.00 63.72 281 LYS A CA 1
ATOM 2354 C C . LYS A 1 281 ? -103.945 -11.828 94.601 1.00 63.72 281 LYS A C 1
ATOM 2356 O O . LYS A 1 281 ? -104.915 -12.576 94.650 1.00 63.72 281 LYS A O 1
ATOM 2361 N N . LYS A 1 282 ? -103.588 -11.067 95.644 1.00 62.03 282 LYS A N 1
ATOM 2362 C CA . LYS A 1 282 ? -104.334 -11.015 96.917 1.00 62.03 282 LYS A CA 1
ATOM 2363 C C . LYS A 1 282 ? -105.720 -10.381 96.766 1.00 62.03 282 LYS A C 1
ATOM 2365 O O . LYS A 1 282 ? -106.672 -10.905 97.335 1.00 62.03 282 LYS A O 1
ATOM 2370 N N . THR A 1 283 ? -105.867 -9.305 95.992 1.00 59.09 283 THR A N 1
ATOM 2371 C CA . THR A 1 283 ? -107.172 -8.678 95.726 1.00 59.09 283 THR A CA 1
ATOM 2372 C C . THR A 1 283 ? -108.058 -9.569 94.854 1.00 59.09 283 THR A C 1
ATOM 2374 O O . THR A 1 283 ? -109.247 -9.683 95.143 1.00 59.09 283 THR A O 1
ATOM 2377 N N . PHE A 1 284 ? -107.495 -10.302 93.883 1.00 57.28 284 PHE A N 1
ATOM 2378 C CA . PHE A 1 284 ? -108.222 -11.348 93.144 1.00 57.28 284 PHE A CA 1
ATOM 2379 C C . PHE A 1 284 ? -108.665 -12.525 94.032 1.00 57.28 284 PHE A C 1
ATOM 2381 O O . PHE A 1 284 ? -109.767 -13.040 93.848 1.00 57.28 284 PHE A O 1
ATOM 2388 N N . SER A 1 285 ? -107.855 -12.941 95.012 1.00 56.00 285 SER A N 1
ATOM 2389 C CA . SER A 1 285 ? -108.242 -13.982 95.979 1.00 56.00 285 SER A CA 1
ATOM 2390 C C . SER A 1 285 ? -109.272 -13.498 97.011 1.00 56.00 285 SER A C 1
ATOM 2392 O O . SER A 1 285 ? -110.118 -14.284 97.424 1.00 56.00 285 SER A O 1
ATOM 2394 N N . SER A 1 286 ? -109.260 -12.213 97.385 1.00 53.47 286 SER A N 1
ATOM 2395 C CA . SER A 1 286 ? -110.268 -11.606 98.275 1.00 53.47 286 SER A CA 1
ATOM 2396 C C . SER A 1 286 ? -111.619 -11.389 97.570 1.00 53.47 286 SER A C 1
ATOM 2398 O O . SER A 1 286 ? -112.670 -11.643 98.155 1.00 53.47 286 SER A O 1
ATOM 2400 N N . MET A 1 287 ? -111.618 -11.038 96.275 1.00 53.78 287 MET A N 1
ATOM 2401 C CA . MET A 1 287 ? -112.841 -10.933 95.458 1.00 53.78 287 MET A CA 1
ATOM 2402 C C . MET A 1 287 ? -113.515 -12.288 95.166 1.00 53.78 287 MET A C 1
ATOM 2404 O O . MET A 1 287 ? -114.713 -12.319 94.904 1.00 53.78 287 MET A O 1
ATOM 2408 N N . LYS A 1 288 ? -112.797 -13.419 95.261 1.00 53.50 288 LYS A N 1
ATOM 2409 C CA . LYS A 1 288 ? -113.390 -14.770 95.162 1.00 53.50 288 LYS A CA 1
ATOM 2410 C C . LYS A 1 288 ? -114.042 -15.271 96.462 1.00 53.50 288 LYS A C 1
ATOM 2412 O O . LYS A 1 288 ? -114.772 -16.252 96.409 1.00 53.50 288 LYS A O 1
ATOM 2417 N N . GLY A 1 289 ? -113.798 -14.627 97.608 1.00 52.25 289 GLY A N 1
ATOM 2418 C CA . GLY A 1 289 ? -114.320 -15.052 98.918 1.00 52.25 289 GLY A CA 1
ATOM 2419 C C . GLY A 1 289 ? -115.614 -14.362 99.376 1.00 52.25 289 GLY A C 1
ATOM 2420 O O . GLY A 1 289 ? -116.187 -14.770 100.380 1.00 52.25 289 GLY A O 1
ATOM 2421 N N . GLN A 1 290 ? -116.086 -13.326 98.671 1.00 49.25 290 GLN A N 1
ATOM 2422 C CA . GLN A 1 290 ? -117.290 -12.556 99.037 1.00 49.25 290 GLN A CA 1
ATOM 2423 C C . GLN A 1 290 ? -118.541 -12.899 98.202 1.00 49.25 290 GLN A C 1
ATOM 2425 O O . GLN A 1 290 ? -119.580 -12.272 98.377 1.00 49.25 290 GLN A O 1
ATOM 2430 N N . THR A 1 291 ? -118.490 -13.928 97.350 1.00 49.59 291 THR A N 1
ATOM 2431 C CA . THR A 1 291 ? -119.615 -14.368 96.495 1.00 49.59 291 THR A CA 1
ATOM 2432 C C . THR A 1 291 ? -120.264 -15.695 96.919 1.00 49.59 291 THR A C 1
ATOM 2434 O O . THR A 1 291 ? -121.052 -16.247 96.160 1.00 49.59 291 THR A O 1
ATOM 2437 N N . SER A 1 292 ? -120.007 -16.204 98.133 1.00 45.78 292 SER A N 1
ATOM 2438 C CA . SER A 1 292 ? -120.602 -17.461 98.639 1.00 45.78 292 SER A CA 1
ATOM 2439 C C . SER A 1 292 ? -121.307 -17.321 100.002 1.00 45.78 292 SER A C 1
ATOM 2441 O O . SER A 1 292 ? -121.155 -18.170 100.881 1.00 45.78 292 SER A O 1
ATOM 2443 N N . LYS A 1 293 ? -122.051 -16.225 100.204 1.00 47.47 293 LYS A N 1
ATOM 2444 C CA . LYS A 1 293 ? -123.022 -16.051 101.305 1.00 47.47 293 LYS A CA 1
ATOM 2445 C C . LYS A 1 293 ? -124.290 -15.334 100.819 1.00 47.47 293 LYS A C 1
ATOM 2447 O O . LYS A 1 293 ? -124.650 -14.298 101.356 1.00 47.47 293 LYS A O 1
ATOM 2452 N N . VAL A 1 294 ? -124.945 -15.878 99.798 1.00 45.78 294 VAL A N 1
ATOM 2453 C CA . VAL A 1 294 ? -126.400 -15.793 99.578 1.00 45.78 294 VAL A CA 1
ATOM 2454 C C . VAL A 1 294 ? -126.770 -17.066 98.810 1.00 45.78 294 VAL A C 1
ATOM 2456 O O . VAL A 1 294 ? -126.112 -17.354 97.811 1.00 45.78 294 VAL A O 1
ATOM 2459 N N . SER A 1 295 ? -127.799 -17.764 99.306 1.00 34.94 295 SER A N 1
ATOM 2460 C CA . SER A 1 295 ? -128.305 -19.101 98.931 1.00 34.94 295 SER A CA 1
ATOM 2461 C C . SER A 1 295 ? -127.691 -20.270 99.695 1.00 34.94 295 SER A C 1
ATOM 2463 O O . SER A 1 295 ? -126.489 -20.557 99.521 1.00 34.94 295 SER A O 1
#

pLDDT: mean 84.03, std 16.31, range [34.94, 98.19]

Organism: Asbolus verrucosus (NCBI:txid1661398)

Secondary structure (DSSP, 8-state):
-------------PPP---HHHHHHHHHHHHHHHHHHHHHHHHHHHHHTS-TTTS----HHHHHHHHHHHHHHHHHHHHHHHHHHHHHHHHHHHHHHHHHHHHHHHHHHHHHHHHHHHHHHHHHHHHHHHHHHHHHHHHHHHHHHHHHHHHHHHHHHHHHHHHHHHHHHHHHHHHHHHHHHHHHHHHHHHHHHHHHHHHHHHHHHHHHHHHHHHHHHHHHHHHHHHHHHHHHHHHHHHHHHHHHT----S-TT-HHHHHHHHHHHHHHHHHHHHHHHHHHHHHHHHHTSSSSS--